Protein AF-0000000078832912 (afdb_homodimer)

Structure (mmCIF, N/CA/C/O backbone):
data_AF-0000000078832912-model_v1
#
loop_
_entity.id
_entity.type
_entity.pdbx_description
1 polymer 'Heat shock protein, HSP20 family'
#
loop_
_atom_site.group_PDB
_atom_site.id
_atom_site.type_symbol
_atom_site.label_atom_id
_atom_site.label_alt_id
_atom_site.label_comp_id
_atom_site.label_asym_id
_atom_site.label_entity_id
_atom_site.label_seq_id
_atom_site.pdbx_PDB_ins_code
_atom_site.Cartn_x
_atom_site.Cartn_y
_atom_site.Cartn_z
_atom_site.occupancy
_atom_site.B_iso_or_equiv
_atom_site.auth_seq_id
_atom_site.auth_comp_id
_atom_site.auth_asym_id
_atom_site.auth_atom_id
_atom_site.pdbx_PDB_model_num
ATOM 1 N N . MET A 1 1 ? 29.938 28.781 -21.453 1 21.92 1 MET A N 1
ATOM 2 C CA . MET A 1 1 ? 30.406 27.422 -21.234 1 21.92 1 MET A CA 1
ATOM 3 C C . MET A 1 1 ? 29.453 26.656 -20.312 1 21.92 1 MET A C 1
ATOM 5 O O . MET A 1 1 ? 29.359 26.953 -19.125 1 21.92 1 MET A O 1
ATOM 9 N N . ALA A 1 2 ? 28.438 26.25 -20.828 1 26.36 2 ALA A N 1
ATOM 10 C CA . ALA A 1 2 ? 27.156 25.844 -20.234 1 26.36 2 ALA A CA 1
ATOM 11 C C . ALA A 1 2 ? 27.297 24.516 -19.484 1 26.36 2 ALA A C 1
ATOM 13 O O . ALA A 1 2 ? 27.75 23.516 -20.047 1 26.36 2 ALA A O 1
ATOM 14 N N . GLU A 1 3 ? 27.547 24.578 -18.188 1 27.42 3 GLU A N 1
ATOM 15 C CA . GLU A 1 3 ? 27.766 23.438 -17.297 1 27.42 3 GLU A CA 1
ATOM 16 C C . GLU A 1 3 ? 26.578 22.484 -17.312 1 27.42 3 GLU A C 1
ATOM 18 O O . GLU A 1 3 ? 25.453 22.875 -16.984 1 27.42 3 GLU A O 1
ATOM 23 N N . LYS A 1 4 ? 26.562 21.656 -18.359 1 30.92 4 LYS A N 1
ATOM 24 C CA . LYS A 1 4 ? 25.609 20.594 -18.719 1 30.92 4 LYS A CA 1
ATOM 25 C C . LYS A 1 4 ? 25.266 19.734 -17.516 1 30.92 4 LYS A C 1
ATOM 27 O O . LYS A 1 4 ? 26.094 18.938 -17.047 1 30.92 4 LYS A O 1
ATOM 32 N N . THR A 1 5 ? 24.516 20.25 -16.609 1 31.92 5 THR A N 1
ATOM 33 C CA . THR A 1 5 ? 24.078 19.609 -15.375 1 31.92 5 THR A CA 1
ATOM 34 C C . THR A 1 5 ? 23.25 18.359 -15.672 1 31.92 5 THR A C 1
ATOM 36 O O . THR A 1 5 ? 22.047 18.453 -15.906 1 31.92 5 THR A O 1
ATOM 39 N N . GLY A 1 6 ? 23.75 17.516 -16.625 1 27.55 6 GLY A N 1
ATOM 40 C CA . GLY A 1 6 ? 23.172 16.281 -17.125 1 27.55 6 GLY A CA 1
ATOM 41 C C . GLY A 1 6 ? 22.859 15.289 -16.016 1 27.55 6 GLY A C 1
ATOM 42 O O . GLY A 1 6 ? 23.75 14.859 -15.281 1 27.55 6 GLY A O 1
ATOM 43 N N . ILE A 1 7 ? 21.828 15.461 -15.406 1 32.62 7 ILE A N 1
ATOM 44 C CA . ILE A 1 7 ? 21.422 14.453 -14.43 1 32.62 7 ILE A CA 1
ATOM 45 C C . ILE A 1 7 ? 21.5 13.062 -15.055 1 32.62 7 ILE A C 1
ATOM 47 O O . ILE A 1 7 ? 20.781 12.758 -16.016 1 32.62 7 ILE A O 1
ATOM 51 N N . SER A 1 8 ? 22.719 12.461 -15.281 1 35.28 8 SER A N 1
ATOM 52 C CA . SER A 1 8 ? 22.969 11.195 -15.969 1 35.28 8 SER A CA 1
ATOM 53 C C . SER A 1 8 ? 22.156 10.062 -15.359 1 35.28 8 SER A C 1
ATOM 55 O O . SER A 1 8 ? 22.047 9.953 -14.133 1 35.28 8 SER A O 1
ATOM 57 N N . GLY A 1 9 ? 21.234 9.438 -15.977 1 36.88 9 GLY A N 1
ATOM 58 C CA . GLY A 1 9 ? 20.484 8.211 -15.734 1 36.88 9 GLY A CA 1
ATOM 59 C C . GLY A 1 9 ? 21.266 7.184 -14.945 1 36.88 9 GLY A C 1
ATOM 60 O O . GLY A 1 9 ? 20.688 6.336 -14.266 1 36.88 9 GLY A O 1
ATOM 61 N N . GLY A 1 10 ? 22.562 7.109 -15 1 41.88 10 GLY A N 1
ATOM 62 C CA . GLY A 1 10 ? 23.547 6.316 -14.281 1 41.88 10 GLY A CA 1
ATOM 63 C C . GLY A 1 10 ? 23.609 6.633 -12.805 1 41.88 10 GLY A C 1
ATOM 64 O O . GLY A 1 10 ? 23.828 5.738 -11.977 1 41.88 10 GLY A O 1
ATOM 65 N N . GLY A 1 11 ? 23.344 7.832 -12.453 1 39.84 11 GLY A N 1
ATOM 66 C CA . GLY A 1 11 ? 23.438 8.227 -11.062 1 39.84 11 GLY A CA 1
ATOM 67 C C . GLY A 1 11 ? 22.266 7.754 -10.219 1 39.84 11 GLY A C 1
ATOM 68 O O . GLY A 1 11 ? 22.453 7.227 -9.125 1 39.84 11 GLY A O 1
ATOM 69 N N . PHE A 1 12 ? 21.094 7.852 -10.711 1 37.94 12 PHE A N 1
ATOM 70 C CA . PHE A 1 12 ? 19.922 7.367 -9.984 1 37.94 12 PHE A CA 1
ATOM 71 C C . PHE A 1 12 ? 19.953 5.848 -9.859 1 37.94 12 PHE A C 1
ATOM 73 O O . PHE A 1 12 ? 19.797 5.305 -8.766 1 37.94 12 PHE A O 1
ATOM 80 N N . LEU A 1 13 ? 20.109 5.117 -10.898 1 42.28 13 LEU A N 1
ATOM 81 C CA . LEU A 1 13 ? 20.25 3.666 -10.883 1 42.28 13 LEU A CA 1
ATOM 82 C C . LEU A 1 13 ? 21.438 3.246 -10.023 1 42.28 13 LEU A C 1
ATOM 84 O O . LEU A 1 13 ? 21.359 2.258 -9.289 1 42.28 13 LEU A O 1
ATOM 88 N N . GLU A 1 14 ? 22.484 3.93 -10 1 43.62 14 GLU A N 1
ATOM 89 C CA . GLU A 1 14 ? 23.609 3.703 -9.102 1 43.62 14 GLU A CA 1
ATOM 90 C C . GLU A 1 14 ? 23.234 3.986 -7.648 1 43.62 14 GLU A C 1
ATOM 92 O O . GLU A 1 14 ? 23.641 3.264 -6.738 1 43.62 14 GLU A O 1
ATOM 97 N N . GLY A 1 15 ? 22.438 4.879 -7.293 1 40.19 15 GLY A N 1
ATOM 98 C CA . GLY A 1 15 ? 21.906 5.125 -5.957 1 40.19 15 GLY A CA 1
ATOM 99 C C . GLY A 1 15 ? 20.969 4.031 -5.469 1 40.19 15 GLY A C 1
ATOM 100 O O . GLY A 1 15 ? 21.125 3.537 -4.352 1 40.19 15 GLY A O 1
ATOM 101 N N . ILE A 1 16 ? 20.078 3.602 -6.234 1 42.5 16 ILE A N 1
ATOM 102 C CA . ILE A 1 16 ? 19.234 2.463 -5.875 1 42.5 16 ILE A CA 1
ATOM 103 C C . ILE A 1 16 ? 20.094 1.209 -5.742 1 42.5 16 ILE A C 1
ATOM 105 O O . ILE A 1 16 ? 19.953 0.452 -4.777 1 42.5 16 ILE A O 1
ATOM 109 N N . THR A 1 17 ? 20.922 1.061 -6.633 1 42.25 17 THR A N 1
ATOM 110 C CA . THR A 1 17 ? 21.812 -0.085 -6.52 1 42.25 17 THR A CA 1
ATOM 111 C C . THR A 1 17 ? 22.719 0.056 -5.301 1 42.25 17 THR A C 1
ATOM 113 O O . THR A 1 17 ? 22.969 -0.917 -4.586 1 42.25 17 THR A O 1
ATOM 116 N N . THR A 1 18 ? 23.266 1.204 -5.059 1 42.66 18 THR A N 1
ATOM 117 C CA . THR A 1 18 ? 24.078 1.404 -3.857 1 42.66 18 THR A CA 1
ATOM 118 C C . THR A 1 18 ? 23.219 1.225 -2.602 1 42.66 18 THR A C 1
ATOM 120 O O . THR A 1 18 ? 23.656 0.582 -1.642 1 42.66 18 THR A O 1
ATOM 123 N N . LEU A 1 19 ? 22.047 1.702 -2.643 1 41.34 19 LEU A N 1
ATOM 124 C CA . LEU A 1 19 ? 21.172 1.437 -1.513 1 41.34 19 LEU A CA 1
ATOM 125 C C . LEU A 1 19 ? 20.828 -0.049 -1.421 1 41.34 19 LEU A C 1
ATOM 127 O O . LEU A 1 19 ? 20.953 -0.653 -0.354 1 41.34 19 LEU A O 1
ATOM 131 N N . VAL A 1 20 ? 20.469 -0.623 -2.467 1 42.44 20 VAL A N 1
ATOM 132 C CA . VAL A 1 20 ? 20.234 -2.064 -2.484 1 42.44 20 VAL A CA 1
ATOM 133 C C . VAL A 1 20 ? 21.531 -2.799 -2.143 1 42.44 20 VAL A C 1
ATOM 135 O O . VAL A 1 20 ? 21.516 -3.756 -1.364 1 42.44 20 VAL A O 1
ATOM 138 N N . THR A 1 21 ? 22.609 -2.387 -2.762 1 40.09 21 THR A N 1
ATOM 139 C CA . THR A 1 21 ? 23.891 -3.01 -2.426 1 40.09 21 THR A CA 1
ATOM 140 C C . THR A 1 21 ? 24.266 -2.709 -0.98 1 40.09 21 THR A C 1
ATOM 142 O O . THR A 1 21 ? 24.734 -3.596 -0.258 1 40.09 21 THR A O 1
ATOM 145 N N . LYS A 1 22 ? 24.094 -1.527 -0.565 1 42.47 22 LYS A N 1
ATOM 146 C CA . LYS A 1 22 ? 24.406 -1.238 0.832 1 42.47 22 LYS A CA 1
ATOM 147 C C . LYS A 1 22 ? 23.422 -1.93 1.769 1 42.47 22 LYS A C 1
ATOM 149 O O . LYS A 1 22 ? 23.828 -2.473 2.803 1 42.47 22 LYS A O 1
ATOM 154 N N . LEU A 1 23 ? 22.219 -1.932 1.326 1 40.22 23 LEU A N 1
ATOM 155 C CA . LEU A 1 23 ? 21.266 -2.742 2.066 1 40.22 23 LEU A CA 1
ATOM 156 C C . LEU A 1 23 ? 21.594 -4.227 1.948 1 40.22 23 LEU A C 1
ATOM 158 O O . LEU A 1 23 ? 21.516 -4.961 2.934 1 40.22 23 LEU A O 1
ATOM 162 N N . ALA A 1 24 ? 21.953 -4.543 0.812 1 36.16 24 ALA A N 1
ATOM 163 C CA . ALA A 1 24 ? 22.453 -5.906 0.643 1 36.16 24 ALA A CA 1
ATOM 164 C C . ALA A 1 24 ? 23.781 -6.102 1.379 1 36.16 24 ALA A C 1
ATOM 166 O O . ALA A 1 24 ? 24 -7.148 1.987 1 36.16 24 ALA A O 1
ATOM 167 N N . GLU A 1 25 ? 24.797 -5.242 1.323 1 40.56 25 GLU A N 1
ATOM 168 C CA . GLU A 1 25 ? 26.047 -5.297 2.086 1 40.56 25 GLU A CA 1
ATOM 169 C C . GLU A 1 25 ? 25.766 -5.234 3.586 1 40.56 25 GLU A C 1
ATOM 171 O O . GLU A 1 25 ? 26.406 -5.953 4.367 1 40.56 25 GLU A O 1
ATOM 176 N N . LEU A 1 26 ? 25 -4.414 4.012 1 36.41 26 LEU A N 1
ATOM 177 C CA . LEU A 1 26 ? 24.578 -4.426 5.406 1 36.41 26 LEU A CA 1
ATOM 178 C C . LEU A 1 26 ? 23.875 -5.73 5.754 1 36.41 26 LEU A C 1
ATOM 180 O O . LEU A 1 26 ? 24.078 -6.285 6.836 1 36.41 26 LEU A O 1
ATOM 184 N N . ALA A 1 27 ? 23.031 -6.148 4.914 1 33.88 27 ALA A N 1
ATOM 185 C CA . ALA A 1 27 ? 22.484 -7.492 5.105 1 33.88 27 ALA A CA 1
ATOM 186 C C . ALA A 1 27 ? 23.609 -8.531 5.156 1 33.88 27 ALA A C 1
ATOM 188 O O . ALA A 1 27 ? 23.547 -9.477 5.945 1 33.88 27 ALA A O 1
ATOM 189 N N . GLU A 1 28 ? 24.516 -8.391 4.41 1 35.44 28 GLU A N 1
ATOM 190 C CA . GLU A 1 28 ? 25.656 -9.297 4.496 1 35.44 28 GLU A CA 1
ATOM 191 C C . GLU A 1 28 ? 26.5 -9.008 5.73 1 35.44 28 GLU A C 1
ATOM 193 O O . GLU A 1 28 ? 26.953 -9.93 6.41 1 35.44 28 GLU A O 1
ATOM 198 N N . LYS A 1 29 ? 26.797 -7.766 5.977 1 35.34 29 LYS A N 1
ATOM 199 C CA . LYS A 1 29 ? 27.562 -7.5 7.195 1 35.34 29 LYS A CA 1
ATOM 200 C C . LYS A 1 29 ? 26.672 -7.625 8.43 1 35.34 29 LYS A C 1
ATOM 202 O O . LYS A 1 29 ? 27.156 -8 9.508 1 35.34 29 LYS A O 1
ATOM 207 N N . SER A 1 30 ? 25.516 -7.129 8.445 1 36.38 30 SER A N 1
ATOM 208 C CA . SER A 1 30 ? 24.672 -7.426 9.586 1 36.38 30 SER A CA 1
ATOM 209 C C . SER A 1 30 ? 24.203 -8.883 9.57 1 36.38 30 SER A C 1
ATOM 211 O O . SER A 1 30 ? 23.359 -9.281 10.375 1 36.38 30 SER A O 1
ATOM 213 N N . GLU A 1 31 ? 24.75 -9.812 9.18 1 33.41 31 GLU A N 1
ATOM 214 C CA . GLU A 1 31 ? 24.703 -11.18 9.695 1 33.41 31 GLU A CA 1
ATOM 215 C C . GLU A 1 31 ? 24.641 -11.188 11.219 1 33.41 31 GLU A C 1
ATOM 217 O O . GLU A 1 31 ? 24.156 -12.148 11.82 1 33.41 31 GLU A O 1
ATOM 222 N N . GLN A 1 32 ? 25.281 -10.312 12.023 1 27.8 32 GLN A N 1
ATOM 223 C CA . GLN A 1 32 ? 25.016 -10.32 13.461 1 27.8 32 GLN A CA 1
ATOM 224 C C . GLN A 1 32 ? 23.656 -9.695 13.766 1 27.8 32 GLN A C 1
ATOM 226 O O . GLN A 1 32 ? 23.188 -9.742 14.898 1 27.8 32 GLN A O 1
ATOM 231 N N . LEU A 1 33 ? 23.281 -8.648 13.172 1 26.64 33 LEU A N 1
ATOM 232 C CA . LEU A 1 33 ? 22.078 -7.953 13.594 1 26.64 33 LEU A CA 1
ATOM 233 C C . LEU A 1 33 ? 20.828 -8.773 13.258 1 26.64 33 LEU A C 1
ATOM 235 O O . LEU A 1 33 ? 20.516 -8.992 12.086 1 26.64 33 LEU A O 1
ATOM 239 N N . GLN A 1 34 ? 20.344 -9.867 14.195 1 26.95 34 GLN A N 1
ATOM 240 C CA . GLN A 1 34 ? 19.547 -11.078 14.312 1 26.95 34 GLN A CA 1
ATOM 241 C C . GLN A 1 34 ? 18.125 -10.836 13.828 1 26.95 34 GLN A C 1
ATOM 243 O O . GLN A 1 34 ? 17.703 -9.695 13.641 1 26.95 34 GLN A O 1
ATOM 248 N N . ARG A 1 35 ? 16.953 -11.695 14.328 1 27.92 35 ARG A N 1
ATOM 249 C CA . ARG A 1 35 ? 15.812 -12.586 14.141 1 27.92 35 ARG A CA 1
ATOM 250 C C . ARG A 1 35 ? 14.492 -11.836 14.336 1 27.92 35 ARG A C 1
ATOM 252 O O . ARG A 1 35 ? 13.422 -12.438 14.312 1 27.92 35 ARG A O 1
ATOM 259 N N . SER A 1 36 ? 14.422 -10.711 14.859 1 24.06 36 SER A N 1
ATOM 260 C CA . SER A 1 36 ? 13.133 -10.547 15.516 1 24.06 36 SER A CA 1
ATOM 261 C C . SER A 1 36 ? 12.031 -10.219 14.508 1 24.06 36 SER A C 1
ATOM 263 O O . SER A 1 36 ? 10.906 -9.914 14.891 1 24.06 36 SER A O 1
ATOM 265 N N . GLY A 1 37 ? 12.273 -9.641 13.5 1 27.98 37 GLY A N 1
ATOM 266 C CA . GLY A 1 37 ? 11.164 -9.039 12.781 1 27.98 37 GLY A CA 1
ATOM 267 C C . GLY A 1 37 ? 10.016 -10.008 12.539 1 27.98 37 GLY A C 1
ATOM 268 O O . GLY A 1 37 ? 10.234 -11.211 12.375 1 27.98 37 GLY A O 1
ATOM 269 N N . GLU A 1 38 ? 8.969 -9.758 13.281 1 27.61 38 GLU A N 1
ATOM 270 C CA . GLU A 1 38 ? 7.777 -10.602 13.391 1 27.61 38 GLU A CA 1
ATOM 271 C C . GLU A 1 38 ? 7.344 -11.125 12.023 1 27.61 38 GLU A C 1
ATOM 273 O O . GLU A 1 38 ? 6.711 -10.406 11.25 1 27.61 38 GLU A O 1
ATOM 278 N N . PHE A 1 39 ? 8.242 -11.359 11.195 1 29.11 39 PHE A N 1
ATOM 279 C CA . PHE A 1 39 ? 7.77 -12.203 10.109 1 29.11 39 PHE A CA 1
ATOM 280 C C . PHE A 1 39 ? 6.945 -13.367 10.648 1 29.11 39 PHE A C 1
ATOM 282 O O . PHE A 1 39 ? 7.48 -14.266 11.305 1 29.11 39 PHE A O 1
ATOM 289 N N . GLY A 1 40 ? 5.941 -13.141 11.367 1 28.77 40 GLY A N 1
ATOM 290 C CA . GLY A 1 40 ? 5.484 -14.508 11.57 1 28.77 40 GLY A CA 1
ATOM 291 C C . GLY A 1 40 ? 5.477 -15.328 10.289 1 28.77 40 GLY A C 1
ATOM 292 O O . GLY A 1 40 ? 4.41 -15.648 9.766 1 28.77 40 GLY A O 1
ATOM 293 N N . ALA A 1 41 ? 6.035 -14.953 9.312 1 29.72 41 ALA A N 1
ATOM 294 C CA . ALA A 1 41 ? 6.094 -16.156 8.5 1 29.72 41 ALA A CA 1
ATOM 295 C C . ALA A 1 41 ? 6.586 -17.359 9.312 1 29.72 41 ALA A C 1
ATOM 297 O O . ALA A 1 41 ? 7.363 -17.188 10.258 1 29.72 41 ALA A O 1
ATOM 298 N N . SER A 1 42 ? 6.102 -18.406 9.391 1 35.66 42 SER A N 1
ATOM 299 C CA . SER A 1 42 ? 6.875 -19.625 9.164 1 35.66 42 SER A CA 1
ATOM 300 C C . SER A 1 42 ? 8.117 -19.328 8.328 1 35.66 42 SER A C 1
ATOM 302 O O . SER A 1 42 ? 8.32 -18.203 7.871 1 35.66 42 SER A O 1
ATOM 304 N N . ASP A 1 43 ? 8.773 -20.062 7.367 1 44.41 43 ASP A N 1
ATOM 305 C CA . ASP A 1 43 ? 9.844 -20.203 6.387 1 44.41 43 ASP A CA 1
ATOM 306 C C . ASP A 1 43 ? 9.828 -19.062 5.383 1 44.41 43 ASP A C 1
ATOM 308 O O . ASP A 1 43 ? 10.531 -19.094 4.371 1 44.41 43 ASP A O 1
ATOM 312 N N . LYS A 1 44 ? 9.078 -17.844 5.523 1 53.75 44 LYS A N 1
ATOM 313 C CA . LYS A 1 44 ? 8.766 -17 4.375 1 53.75 44 LYS A CA 1
ATOM 314 C C . LYS A 1 44 ? 9.703 -15.789 4.324 1 53.75 44 LYS A C 1
ATOM 316 O O . LYS A 1 44 ? 9.641 -14.992 3.389 1 53.75 44 LYS A O 1
ATOM 321 N N . GLY A 1 45 ? 10.648 -15.539 4.973 1 63 45 GLY A N 1
ATOM 322 C CA . GLY A 1 45 ? 11.68 -14.531 4.816 1 63 45 GLY A CA 1
ATOM 323 C C . GLY A 1 45 ? 11.258 -13.164 5.332 1 63 45 GLY A C 1
ATOM 324 O O . GLY A 1 45 ? 10.258 -13.039 6.035 1 63 45 GLY A O 1
ATOM 325 N N . LEU A 1 46 ? 12.078 -12.039 5.293 1 69.62 46 LEU A N 1
ATOM 326 C CA . LEU A 1 46 ? 11.914 -10.648 5.688 1 69.62 46 LEU A CA 1
ATOM 327 C C . LEU A 1 46 ? 11.242 -9.844 4.578 1 69.62 46 LEU A C 1
ATOM 329 O O . LEU A 1 46 ? 11.602 -9.977 3.406 1 69.62 46 LEU A O 1
ATOM 333 N N . ARG A 1 47 ? 10.242 -9.055 5.031 1 80.75 47 ARG A N 1
ATOM 334 C CA . ARG A 1 47 ? 9.531 -8.203 4.078 1 80.75 47 ARG A CA 1
ATOM 335 C C . ARG A 1 47 ? 9.648 -6.734 4.465 1 80.75 47 ARG A C 1
ATOM 337 O O . ARG A 1 47 ? 9.344 -6.355 5.594 1 80.75 47 ARG A O 1
ATOM 344 N N . GLY A 1 48 ? 10.133 -5.941 3.527 1 83 48 GLY A N 1
ATOM 345 C CA . GLY A 1 48 ? 10.227 -4.5 3.688 1 83 48 GLY A CA 1
ATOM 346 C C . GLY A 1 48 ? 9.43 -3.73 2.646 1 83 48 GLY A C 1
ATOM 347 O O . GLY A 1 48 ? 9.406 -4.113 1.475 1 83 48 GLY A O 1
ATOM 348 N N . VAL A 1 49 ? 8.727 -2.773 3.109 1 87.94 49 VAL A N 1
ATOM 349 C CA . VAL A 1 49 ? 7.988 -1.871 2.232 1 87.94 49 VAL A CA 1
ATOM 350 C C . VAL A 1 49 ? 8.406 -0.428 2.5 1 87.94 49 VAL A C 1
ATOM 352 O O . VAL A 1 49 ? 8.555 -0.023 3.656 1 87.94 49 VAL A O 1
ATOM 355 N N . TYR A 1 50 ? 8.703 0.241 1.418 1 83.06 50 TYR A N 1
ATOM 356 C CA . TYR A 1 50 ? 8.922 1.68 1.51 1 83.06 50 TYR A CA 1
ATOM 357 C C . TYR A 1 50 ? 8.297 2.406 0.328 1 83.06 50 TYR A C 1
ATOM 359 O O . TYR A 1 50 ? 8.398 1.956 -0.814 1 83.06 50 TYR A O 1
ATOM 367 N N . GLY A 1 51 ? 7.543 3.477 0.725 1 84.88 51 GLY A N 1
ATOM 368 C CA . GLY A 1 51 ? 6.949 4.281 -0.334 1 84.88 51 GLY A CA 1
ATOM 369 C C . GLY A 1 51 ? 6.559 5.672 0.122 1 84.88 51 GLY A C 1
ATOM 370 O O . GLY A 1 51 ? 6.715 6.016 1.297 1 84.88 51 GLY A O 1
ATOM 371 N N . PHE A 1 52 ? 6.152 6.43 -0.947 1 82.69 52 PHE A N 1
ATOM 372 C CA . PHE A 1 52 ? 5.648 7.77 -0.671 1 82.69 52 PHE A CA 1
ATOM 373 C C . PHE A 1 52 ? 4.336 8.023 -1.409 1 82.69 52 PHE A C 1
ATOM 375 O O . PHE A 1 52 ? 4.102 7.453 -2.479 1 82.69 52 PHE A O 1
ATOM 382 N N . ASN A 1 53 ? 3.598 8.734 -0.756 1 84.25 53 ASN A N 1
ATOM 383 C CA . ASN A 1 53 ? 2.348 9.242 -1.312 1 84.25 53 ASN A CA 1
ATOM 384 C C . ASN A 1 53 ? 2.414 10.742 -1.568 1 84.25 53 ASN A C 1
ATOM 386 O O . ASN A 1 53 ? 2.785 11.516 -0.681 1 84.25 53 ASN A O 1
ATOM 390 N N . VAL A 1 54 ? 2.061 11.094 -2.82 1 75.25 54 VAL A N 1
ATOM 391 C CA . VAL A 1 54 ? 2.129 12.5 -3.211 1 75.25 54 VAL A CA 1
ATOM 392 C C . VAL A 1 54 ? 0.728 13.008 -3.537 1 75.25 54 VAL A C 1
ATOM 394 O O . VAL A 1 54 ? -0.008 12.383 -4.301 1 75.25 54 VAL A O 1
ATOM 397 N N . ARG A 1 55 ? 0.369 14.086 -2.93 1 77.56 55 ARG A N 1
ATOM 398 C CA . ARG A 1 55 ? -0.901 14.734 -3.234 1 77.56 55 ARG A CA 1
ATOM 399 C C . ARG A 1 55 ? -0.685 16.172 -3.684 1 77.56 55 ARG A C 1
ATOM 401 O O . ARG A 1 55 ? 0.075 16.922 -3.059 1 77.56 55 ARG A O 1
ATOM 408 N N . ILE A 1 56 ? -1.3 16.438 -4.852 1 66.81 56 ILE A N 1
ATOM 409 C CA . ILE A 1 56 ? -1.229 17.797 -5.359 1 66.81 56 ILE A CA 1
ATOM 410 C C . ILE A 1 56 ? -2.627 18.406 -5.383 1 66.81 56 ILE A C 1
ATOM 412 O O . ILE A 1 56 ? -3.582 17.781 -5.844 1 66.81 56 ILE A O 1
ATOM 416 N N . GLY A 1 57 ? -2.818 19.859 -5.16 1 61.09 57 GLY A N 1
ATOM 417 C CA . GLY A 1 57 ? -4.02 20.672 -5.285 1 61.09 57 GLY A CA 1
ATOM 418 C C . GLY A 1 57 ? -5.008 20.453 -4.156 1 61.09 57 GLY A C 1
ATOM 419 O O . GLY A 1 57 ? -5.988 21.188 -4.027 1 61.09 57 GLY A O 1
ATOM 420 N N . GLY A 1 58 ? -4.719 19.672 -3.295 1 55.31 58 GLY A N 1
ATOM 421 C CA . GLY A 1 58 ? -5.629 19.422 -2.191 1 55.31 58 GLY A CA 1
ATOM 422 C C . GLY A 1 58 ? -5.074 19.844 -0.847 1 55.31 58 GLY A C 1
ATOM 423 O O . GLY A 1 58 ? -4.754 19.016 -0.003 1 55.31 58 GLY A O 1
ATOM 424 N N . GLY A 1 59 ? -4.555 20.984 -0.81 1 48.09 59 GLY A N 1
ATOM 425 C CA . GLY A 1 59 ? -3.717 21.469 0.272 1 48.09 59 GLY A CA 1
ATOM 426 C C . GLY A 1 59 ? -4.32 21.234 1.646 1 48.09 59 GLY A C 1
ATOM 427 O O . GLY A 1 59 ? -5.527 21.016 1.771 1 48.09 59 GLY A O 1
ATOM 428 N N . ALA A 1 60 ? -3.543 20.453 2.568 1 48.88 60 ALA A N 1
ATOM 429 C CA . ALA A 1 60 ? -3.912 20.688 3.961 1 48.88 60 ALA A CA 1
ATOM 430 C C . ALA A 1 60 ? -4.375 22.125 4.172 1 48.88 60 ALA A C 1
ATOM 432 O O . ALA A 1 60 ? -4.035 23.016 3.387 1 48.88 60 ALA A O 1
ATOM 433 N N . PRO A 1 61 ? -5.289 22.234 5.242 1 44.25 61 PRO A N 1
ATOM 434 C CA . PRO A 1 61 ? -5.512 23.641 5.613 1 44.25 61 PRO A CA 1
ATOM 435 C C . PRO A 1 61 ? -4.211 24.422 5.762 1 44.25 61 PRO A C 1
ATOM 437 O O . PRO A 1 61 ? -3.279 23.953 6.426 1 44.25 61 PRO A O 1
ATOM 440 N N . GLY A 1 62 ? -4.082 25.484 5.012 1 49.94 62 GLY A N 1
ATOM 441 C CA . GLY A 1 62 ? -3.033 26.48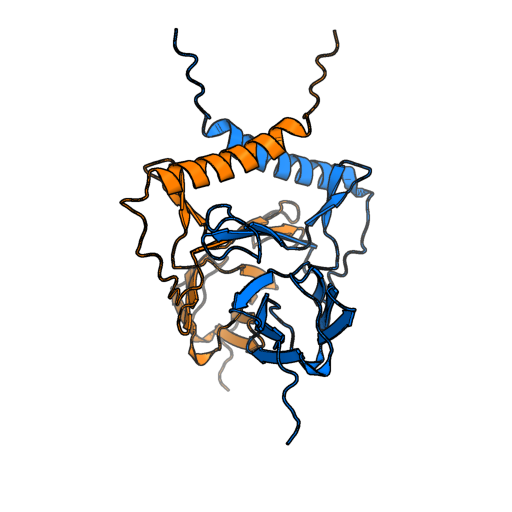4 5.168 1 49.94 62 GLY A CA 1
ATOM 442 C C . GLY A 1 62 ? -1.936 26.359 4.129 1 49.94 62 GLY A C 1
ATOM 443 O O . GLY A 1 62 ? -1.019 27.188 4.086 1 49.94 62 GLY A O 1
ATOM 444 N N . GLN A 1 63 ? -1.949 25.172 3.561 1 54.19 63 GLN A N 1
ATOM 445 C CA . GLN A 1 63 ? -0.864 25.125 2.586 1 54.19 63 GLN A CA 1
ATOM 446 C C . GLN A 1 63 ? -1.331 25.641 1.225 1 54.19 63 GLN A C 1
ATOM 448 O O . GLN A 1 63 ? -2.447 25.344 0.794 1 54.19 63 GLN A O 1
ATOM 453 N N . PRO A 1 64 ? -0.588 26.516 0.729 1 51.5 64 PRO A N 1
ATOM 454 C CA . PRO A 1 64 ? -0.946 27 -0.606 1 51.5 64 PRO A CA 1
ATOM 455 C C . PRO A 1 64 ? -1.191 25.859 -1.599 1 51.5 64 PRO A C 1
ATOM 457 O O . PRO A 1 64 ? -0.591 24.797 -1.479 1 51.5 64 PRO A O 1
ATOM 460 N N . SER A 1 65 ? -2.434 25.781 -2.354 1 57.31 65 SER A N 1
ATOM 461 C CA . SER A 1 65 ? -2.973 24.812 -3.311 1 57.31 65 SER A CA 1
ATOM 462 C C . SER A 1 65 ? -1.871 24.234 -4.195 1 57.31 65 SER A C 1
ATOM 464 O O . SER A 1 65 ? -1.968 23.094 -4.648 1 57.31 65 SER A O 1
ATOM 466 N N . GLY A 1 66 ? -0.578 24.828 -4.004 1 57 66 GLY A N 1
ATOM 467 C CA . GLY A 1 66 ? 0.423 24.516 -5.012 1 57 66 GLY A CA 1
ATOM 468 C C . GLY A 1 66 ? 1.554 23.656 -4.484 1 57 66 GLY A C 1
ATOM 469 O O . GLY A 1 66 ? 2.35 23.125 -5.262 1 57 66 GLY A O 1
ATOM 470 N N . ILE A 1 67 ? 1.557 23.484 -3.23 1 60.78 67 ILE A N 1
ATOM 471 C CA . ILE A 1 67 ? 2.693 22.734 -2.721 1 60.78 67 ILE A CA 1
ATOM 472 C C . ILE A 1 67 ? 2.289 21.266 -2.51 1 60.78 67 ILE A C 1
ATOM 474 O O . ILE A 1 67 ? 1.311 20.984 -1.816 1 60.78 67 ILE A O 1
ATOM 478 N N . PRO A 1 68 ? 2.975 20.375 -3.191 1 62.62 68 PRO A N 1
ATOM 479 C CA . PRO A 1 68 ? 2.66 18.969 -2.992 1 62.62 68 PRO A CA 1
ATOM 480 C C . PRO A 1 68 ? 2.98 18.484 -1.579 1 62.62 68 PRO A C 1
ATOM 482 O O . PRO A 1 68 ? 3.949 18.938 -0.97 1 62.62 68 PRO A O 1
ATOM 485 N N . ARG A 1 69 ? 2.068 17.703 -1.064 1 72 69 ARG A N 1
ATOM 486 C CA . ARG A 1 69 ? 2.34 17.016 0.186 1 72 69 ARG A CA 1
ATOM 487 C C . ARG A 1 69 ? 2.879 15.609 -0.079 1 72 69 ARG A C 1
ATOM 489 O O . ARG A 1 69 ? 2.314 14.859 -0.88 1 72 69 ARG A O 1
ATOM 496 N N . VAL A 1 70 ? 4.051 15.32 0.491 1 74.06 70 VAL A N 1
ATOM 497 C CA . VAL A 1 70 ? 4.688 14.016 0.333 1 74.06 70 VAL A CA 1
ATOM 498 C C . VAL A 1 70 ? 4.781 13.32 1.689 1 74.06 70 VAL A C 1
ATOM 500 O O . VAL A 1 70 ? 5.328 13.883 2.643 1 74.06 70 VAL A O 1
ATOM 503 N N . GLU A 1 71 ? 4.242 12.203 1.762 1 79.88 71 GLU A N 1
ATOM 504 C CA . GLU A 1 71 ? 4.254 11.453 3.018 1 79.88 71 GLU A CA 1
ATOM 505 C C . GLU A 1 71 ? 4.797 10.039 2.814 1 79.88 71 GLU A C 1
ATOM 507 O O . GLU A 1 71 ? 4.316 9.305 1.952 1 79.88 71 GLU A O 1
ATOM 512 N N . PRO A 1 72 ? 5.777 9.742 3.576 1 83.12 72 PRO A N 1
ATOM 513 C CA . PRO A 1 72 ? 6.289 8.375 3.484 1 83.12 72 PRO A CA 1
ATOM 514 C C . PRO A 1 72 ? 5.348 7.348 4.117 1 83.12 72 PRO A C 1
ATOM 516 O O . PRO A 1 72 ? 4.477 7.711 4.91 1 83.12 72 PRO A O 1
ATOM 519 N N . PHE A 1 73 ? 5.461 6.066 3.646 1 89 73 PHE A N 1
ATOM 520 C CA . PHE A 1 73 ? 4.773 4.941 4.27 1 89 73 PHE A CA 1
ATOM 521 C C . PHE A 1 73 ? 5.605 3.668 4.156 1 89 73 PHE A C 1
ATOM 523 O O . PHE A 1 73 ? 6.625 3.646 3.465 1 89 73 PHE A O 1
ATOM 530 N N . GLY A 1 74 ? 5.172 2.795 4.934 1 92.19 74 GLY A N 1
ATOM 531 C CA . GLY A 1 74 ? 5.895 1.535 4.934 1 92.19 74 GLY A CA 1
ATOM 532 C C . GLY A 1 74 ? 6.543 1.218 6.27 1 92.19 74 GLY A C 1
ATOM 533 O O . GLY A 1 74 ? 6.125 1.737 7.305 1 92.19 74 GLY A O 1
ATOM 534 N N . ASN A 1 75 ? 7.469 0.23 6.152 1 89 75 ASN A N 1
ATOM 535 C CA . ASN A 1 75 ? 8.078 -0.223 7.402 1 89 75 ASN A CA 1
ATOM 536 C C . ASN A 1 75 ? 9.602 -0.2 7.324 1 89 75 ASN A C 1
ATOM 538 O O . ASN A 1 75 ? 10.273 -0.788 8.172 1 89 75 ASN A O 1
ATOM 542 N N . ILE A 1 76 ? 10.016 0.445 6.312 1 79.5 76 ILE A N 1
ATOM 543 C CA . ILE A 1 76 ? 11.453 0.679 6.23 1 79.5 76 ILE A CA 1
ATOM 544 C C . ILE A 1 76 ? 11.773 2.098 6.695 1 79.5 76 ILE A C 1
ATOM 546 O O . ILE A 1 76 ? 11.156 3.062 6.246 1 79.5 76 ILE A O 1
ATOM 550 N N . ARG A 1 77 ? 12.664 2.174 7.684 1 76.5 77 ARG A N 1
ATOM 551 C CA . ARG A 1 77 ? 13.07 3.461 8.242 1 76.5 77 ARG A CA 1
ATOM 552 C C . ARG A 1 77 ? 14.586 3.537 8.398 1 76.5 77 ARG A C 1
ATOM 554 O O . ARG A 1 77 ? 15.258 2.508 8.516 1 76.5 77 ARG A O 1
ATOM 561 N N . GLN A 1 78 ? 14.867 4.777 8.383 1 66.31 78 GLN A N 1
ATOM 562 C CA . GLN A 1 78 ? 16.281 4.988 8.656 1 66.31 78 GLN A CA 1
ATOM 563 C C . GLN A 1 78 ? 16.562 5.016 10.156 1 66.31 78 GLN A C 1
ATOM 565 O O . GLN A 1 78 ? 15.844 5.668 10.914 1 66.31 78 GLN A O 1
ATOM 570 N N . ASP A 1 79 ? 17.531 4.203 10.555 1 65.25 79 ASP A N 1
ATOM 571 C CA . ASP A 1 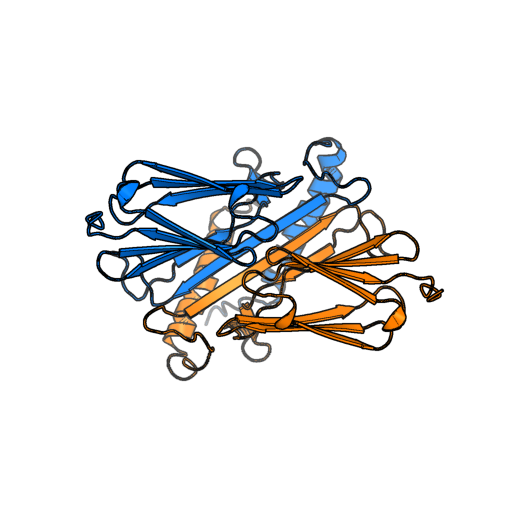79 ? 17.984 4.277 11.938 1 65.25 79 ASP A CA 1
ATOM 572 C C . ASP A 1 79 ? 18.719 5.586 12.203 1 65.25 79 ASP A C 1
ATOM 574 O O . ASP A 1 79 ? 19.688 5.914 11.492 1 65.25 79 ASP A O 1
ATOM 578 N N . HIS A 1 80 ? 18.328 6.262 13.164 1 73.38 80 HIS A N 1
ATOM 579 C CA . HIS A 1 80 ? 18.891 7.586 13.406 1 73.38 80 HIS A CA 1
ATOM 580 C C . HIS A 1 80 ? 20.328 7.496 13.898 1 73.38 80 HIS A C 1
ATOM 582 O O . HIS A 1 80 ? 21.125 8.406 13.656 1 73.38 80 HIS A O 1
ATOM 588 N N . GLN A 1 81 ? 20.688 6.43 14.547 1 74 81 GLN A N 1
ATOM 589 C CA . GLN A 1 81 ? 22.016 6.281 15.125 1 74 81 GLN A CA 1
ATOM 590 C C . GLN A 1 81 ? 23.016 5.789 14.078 1 74 81 GLN A C 1
ATOM 592 O O . GLN A 1 81 ? 24.125 6.309 13.984 1 74 81 GLN A O 1
ATOM 597 N N . THR A 1 82 ? 22.703 4.938 13.25 1 64.5 82 THR A N 1
ATOM 598 C CA . THR A 1 82 ? 23.641 4.285 12.344 1 64.5 82 THR A CA 1
ATOM 599 C C . THR A 1 82 ? 23.469 4.82 10.922 1 64.5 82 THR A C 1
ATOM 601 O O . THR A 1 82 ? 24.359 4.648 10.086 1 64.5 82 THR A O 1
ATOM 604 N N . GLY A 1 83 ? 22.297 5.363 10.703 1 58.75 83 GLY A N 1
ATOM 605 C CA . GLY A 1 83 ? 22 5.832 9.359 1 58.75 83 GLY A CA 1
ATOM 606 C C . GLY A 1 83 ? 21.562 4.723 8.422 1 58.75 83 GLY A C 1
ATOM 607 O O . GLY A 1 83 ? 21.297 4.965 7.242 1 58.75 83 GLY A O 1
ATOM 608 N N . LYS A 1 84 ? 21.484 3.535 8.977 1 63.12 84 LYS A N 1
ATOM 609 C CA . LYS A 1 84 ? 21.141 2.377 8.156 1 63.12 84 LYS A CA 1
ATOM 610 C C . LYS A 1 84 ? 19.625 2.191 8.078 1 63.12 84 LYS A C 1
ATOM 612 O O . LYS A 1 84 ? 18.906 2.611 8.977 1 63.12 84 LYS A O 1
ATOM 617 N N . ALA A 1 85 ? 19.172 1.632 6.922 1 67.19 85 ALA A N 1
ATOM 618 C CA . ALA A 1 85 ? 17.766 1.283 6.773 1 67.19 85 ALA A CA 1
ATOM 619 C C . ALA A 1 85 ? 17.422 0.009 7.543 1 67.19 85 ALA A C 1
ATOM 621 O O . ALA A 1 85 ? 18.172 -0.972 7.488 1 67.19 85 ALA A O 1
ATOM 622 N N . VAL A 1 86 ? 16.375 0.161 8.297 1 74 86 VAL A N 1
ATOM 623 C CA . VAL A 1 86 ? 15.922 -0.983 9.078 1 74 86 VAL A CA 1
ATOM 624 C C . VAL A 1 86 ? 14.445 -1.262 8.789 1 74 86 VAL A C 1
ATOM 626 O O . VAL A 1 86 ? 13.672 -0.334 8.555 1 74 86 VAL A O 1
ATOM 629 N N . VAL A 1 87 ? 14.195 -2.578 8.734 1 80.5 87 VAL A N 1
ATOM 630 C CA . VAL A 1 87 ? 12.805 -2.986 8.578 1 80.5 87 VAL A CA 1
ATOM 631 C C . VAL A 1 87 ? 12.148 -3.098 9.953 1 80.5 87 VAL A C 1
ATOM 633 O O . VAL A 1 87 ? 12.578 -3.891 10.797 1 80.5 87 VAL A O 1
ATOM 636 N N . HIS A 1 88 ? 11.164 -2.271 10.156 1 83.38 88 HIS A N 1
ATOM 637 C CA . HIS A 1 88 ? 10.43 -2.26 11.414 1 83.38 88 HIS A CA 1
ATOM 638 C C . HIS A 1 88 ? 9.195 -3.16 11.336 1 83.38 88 HIS A C 1
ATOM 640 O O . HIS A 1 88 ? 8.578 -3.281 10.281 1 83.38 88 HIS A O 1
ATOM 646 N N . PRO A 1 89 ? 8.852 -3.814 12.438 1 86.88 89 PRO A N 1
ATOM 647 C CA . PRO A 1 89 ? 7.672 -4.68 12.414 1 86.88 89 PRO A CA 1
ATOM 648 C C . PRO A 1 89 ? 6.371 -3.9 12.219 1 86.88 89 PRO A C 1
ATOM 650 O O . PRO A 1 89 ? 5.375 -4.461 11.758 1 86.88 89 PRO A O 1
ATOM 653 N N . ILE A 1 90 ? 6.445 -2.713 12.617 1 93.5 90 ILE A N 1
ATOM 654 C CA . ILE A 1 90 ? 5.262 -1.868 12.492 1 93.5 90 ILE A CA 1
ATOM 655 C C . ILE A 1 90 ? 5.324 -1.079 11.188 1 93.5 90 ILE A C 1
ATOM 657 O O . ILE A 1 90 ? 6.324 -0.417 10.906 1 93.5 90 ILE A O 1
ATOM 661 N N . ARG A 1 91 ? 4.277 -1.175 10.398 1 93.75 91 ARG A N 1
ATOM 662 C CA . ARG A 1 91 ? 4.191 -0.476 9.117 1 93.75 91 ARG A CA 1
ATOM 663 C C . ARG A 1 91 ? 3.391 0.815 9.25 1 93.75 91 ARG A C 1
ATOM 665 O O . ARG A 1 91 ? 2.318 0.827 9.859 1 93.75 91 ARG A O 1
ATOM 672 N N . GLU A 1 92 ? 3.959 1.901 8.789 1 94.25 92 GLU A N 1
ATOM 673 C CA . GLU A 1 92 ? 3.168 3.121 8.641 1 94.25 92 GLU A CA 1
ATOM 674 C C . GLU A 1 92 ? 2.275 3.053 7.402 1 94.25 92 GLU A C 1
ATOM 676 O O . GLU A 1 92 ? 2.758 2.812 6.297 1 94.25 92 GLU A O 1
ATOM 681 N N . PRO A 1 93 ? 0.988 3.178 7.594 1 96.94 93 PRO A N 1
ATOM 682 C CA . PRO A 1 93 ? 0.091 3.074 6.441 1 96.94 93 PRO A CA 1
ATOM 683 C C . PRO A 1 93 ? 0.146 4.305 5.539 1 96.94 93 PRO A C 1
ATOM 685 O O . PRO A 1 93 ? 0.628 5.359 5.953 1 96.94 93 PRO A O 1
ATOM 688 N N . LEU A 1 94 ? -0.196 4.109 4.285 1 93.38 94 LEU A N 1
ATOM 689 C CA . LEU A 1 94 ? -0.469 5.238 3.398 1 93.38 94 LEU A CA 1
ATOM 690 C C . LEU A 1 94 ? -1.694 6.016 3.869 1 93.38 94 LEU A C 1
ATOM 692 O O . LEU A 1 94 ? -2.777 5.441 4.016 1 93.38 94 LEU A O 1
ATOM 696 N N . VAL A 1 95 ? -1.523 7.309 4.176 1 93.31 95 VAL A N 1
ATOM 697 C CA . VAL A 1 95 ? -2.6 8.117 4.738 1 93.31 95 VAL A CA 1
ATOM 698 C C . VAL A 1 95 ? -2.75 9.406 3.943 1 93.31 95 VAL A C 1
ATOM 700 O O . VAL A 1 95 ? -1.756 10.039 3.58 1 93.31 95 VAL A O 1
ATOM 703 N N . ASP A 1 96 ? -4.023 9.703 3.709 1 89.25 96 ASP A N 1
ATOM 704 C CA . ASP A 1 96 ? -4.375 11 3.131 1 89.25 96 ASP A CA 1
ATOM 705 C C . ASP A 1 96 ? -5.27 11.797 4.078 1 89.25 96 ASP A C 1
ATOM 707 O O . ASP A 1 96 ? -6.156 11.242 4.727 1 89.25 96 ASP A O 1
ATOM 711 N N . VAL A 1 97 ? -4.973 13.078 4.113 1 89.56 97 VAL A N 1
ATOM 712 C CA . VAL A 1 97 ? -5.809 13.984 4.887 1 89.56 97 VAL A CA 1
ATOM 713 C C . VAL A 1 97 ? -6.434 15.031 3.965 1 89.56 97 VAL A C 1
ATOM 715 O O . VAL A 1 97 ? -5.723 15.734 3.242 1 89.56 97 VAL A O 1
ATOM 718 N N . PHE A 1 98 ? -7.797 15.086 4.059 1 85.31 98 PHE A N 1
ATOM 719 C CA . PHE A 1 98 ? -8.539 16.031 3.238 1 85.31 98 PHE A CA 1
ATOM 720 C C . PHE A 1 98 ? -9.305 17.016 4.109 1 85.31 98 PHE A C 1
ATOM 722 O O . PHE A 1 98 ? -10 16.609 5.047 1 85.31 98 PHE A O 1
ATOM 729 N N . GLU A 1 99 ? -9.102 18.203 3.73 1 84.88 99 GLU A N 1
ATOM 730 C CA . GLU A 1 99 ? -9.969 19.203 4.344 1 84.88 99 GLU A CA 1
ATOM 731 C C . GLU A 1 99 ? -11.188 19.484 3.473 1 84.88 99 GLU A C 1
ATOM 733 O O . GLU A 1 99 ? -11.047 19.938 2.33 1 84.88 99 GLU A O 1
ATOM 738 N N . GLU A 1 100 ? -12.328 19.141 3.934 1 84.56 100 GLU A N 1
ATOM 739 C CA . GLU A 1 100 ? -13.609 19.391 3.281 1 84.56 100 GLU A CA 1
ATOM 740 C C . GLU A 1 100 ? -14.406 20.469 4.023 1 84.56 100 GLU A C 1
ATOM 742 O O . GLU A 1 100 ? -15.344 20.156 4.754 1 84.56 100 GLU A O 1
ATOM 747 N N . GLY A 1 101 ? -14.047 21.75 3.686 1 84.31 101 GLY A N 1
ATOM 748 C CA . GLY A 1 101 ? -14.562 22.812 4.523 1 84.31 101 GLY A CA 1
ATOM 749 C C . GLY A 1 101 ? -14.125 22.703 5.973 1 84.31 101 GLY A C 1
ATOM 750 O O . GLY A 1 101 ? -12.93 22.609 6.262 1 84.31 101 GLY A O 1
ATOM 751 N N . PRO A 1 102 ? -15.188 22.672 6.863 1 89 102 PRO A N 1
ATOM 752 C CA . PRO A 1 102 ? -14.852 22.516 8.281 1 89 102 PRO A CA 1
ATOM 753 C C . PRO A 1 102 ? -14.609 21.062 8.68 1 89 102 PRO A C 1
ATOM 755 O O . PRO A 1 102 ? -14.141 20.797 9.781 1 89 102 PRO A O 1
ATOM 758 N N . ASP A 1 103 ? -15 20.219 7.773 1 93.12 103 ASP A N 1
ATOM 759 C CA . ASP A 1 103 ? -14.828 18.781 8.047 1 93.12 103 ASP A CA 1
ATOM 760 C C . ASP A 1 103 ? -13.453 18.297 7.57 1 93.12 103 ASP A C 1
ATOM 762 O O . ASP A 1 103 ? -12.82 18.938 6.727 1 93.12 103 ASP A O 1
ATOM 766 N N . VAL A 1 104 ? -13 17.281 8.18 1 92.38 104 VAL A N 1
ATOM 767 C CA . VAL A 1 104 ? -11.75 16.641 7.785 1 92.38 104 VAL A CA 1
ATOM 768 C C . VAL A 1 104 ? -11.984 15.164 7.508 1 92.38 104 VAL A C 1
ATOM 770 O O . VAL A 1 104 ? -12.695 14.492 8.258 1 92.38 104 VAL A O 1
ATOM 773 N N . LEU A 1 105 ? -11.445 14.727 6.375 1 93.75 105 LEU A N 1
ATOM 774 C CA . LEU A 1 105 ? -11.492 13.305 6.035 1 93.75 105 LEU A CA 1
ATOM 775 C C . LEU A 1 105 ? -10.086 12.703 6.004 1 93.75 105 LEU A C 1
ATOM 777 O O . LEU A 1 105 ? -9.219 13.195 5.285 1 93.75 105 LEU A O 1
ATOM 781 N N . VAL A 1 106 ? -9.891 11.734 6.84 1 94.62 106 VAL A N 1
ATOM 782 C CA . VAL A 1 106 ? -8.648 10.961 6.832 1 94.62 106 VAL A CA 1
ATOM 783 C C . VAL A 1 106 ? -8.898 9.594 6.207 1 94.62 106 VAL A C 1
ATOM 785 O O . VAL A 1 106 ? -9.82 8.875 6.605 1 94.62 106 VAL A O 1
ATOM 788 N N . VAL A 1 107 ? -8.086 9.273 5.219 1 95.5 107 VAL A N 1
ATOM 789 C CA . VAL A 1 107 ? -8.195 7.977 4.562 1 95.5 107 VAL A CA 1
ATOM 790 C C . VAL A 1 107 ? -6.891 7.203 4.734 1 95.5 107 VAL A C 1
ATOM 792 O O . VAL A 1 107 ? -5.812 7.703 4.398 1 95.5 107 VAL A O 1
ATOM 795 N N . ALA A 1 108 ? -6.957 6.027 5.27 1 96.62 108 ALA A N 1
ATOM 796 C CA . ALA A 1 108 ? -5.789 5.176 5.48 1 96.62 108 ALA A CA 1
ATOM 797 C C . ALA A 1 108 ? -5.949 3.838 4.766 1 96.62 108 ALA A C 1
ATOM 799 O O . ALA A 1 108 ? -7.004 3.203 4.848 1 96.62 108 ALA A O 1
ATOM 800 N N . GLU A 1 109 ? -4.945 3.469 4.008 1 96.62 109 GLU A N 1
ATOM 801 C CA . GLU A 1 109 ? -4.902 2.127 3.43 1 96.62 109 GLU A CA 1
ATOM 802 C C . GLU A 1 109 ? -4.293 1.125 4.41 1 96.62 109 GLU A C 1
ATOM 804 O O . GLU A 1 109 ? -3.129 1.25 4.793 1 96.62 109 GLU A O 1
ATOM 809 N N . LEU A 1 110 ? -5.09 0.156 4.816 1 97.12 110 LEU A N 1
ATOM 810 C CA . LEU A 1 110 ? -4.719 -0.875 5.777 1 97.12 110 LEU A CA 1
ATOM 811 C C . LEU A 1 110 ? -5.012 -2.266 5.227 1 97.12 110 LEU A C 1
ATOM 813 O O . LEU A 1 110 ? -5.812 -3.01 5.797 1 97.12 110 LEU A O 1
ATOM 817 N N . PRO A 1 111 ? -4.324 -2.633 4.176 1 96.31 111 PRO A N 1
ATOM 818 C CA . PRO A 1 111 ? -4.594 -3.965 3.629 1 96.31 111 PRO A CA 1
ATOM 819 C C . PRO A 1 111 ? -4.477 -5.07 4.676 1 96.31 111 PRO A C 1
ATOM 821 O O . PRO A 1 111 ? -3.492 -5.113 5.418 1 96.31 111 PRO A O 1
ATOM 824 N N . GLY A 1 112 ? -5.492 -5.941 4.75 1 96.38 112 GLY A N 1
ATOM 825 C CA . GLY A 1 112 ? -5.453 -7.105 5.621 1 96.38 112 GLY A CA 1
ATOM 826 C C . GLY A 1 112 ? -6.141 -6.879 6.953 1 96.38 112 GLY A C 1
ATOM 827 O O . GLY A 1 112 ? -6.289 -7.809 7.75 1 96.38 112 GLY A O 1
ATOM 828 N N . VAL A 1 113 ? -6.574 -5.66 7.164 1 95.19 113 VAL A N 1
ATOM 829 C CA . VAL A 1 113 ? -7.105 -5.32 8.477 1 95.19 113 VAL A CA 1
ATOM 830 C C . VAL A 1 113 ? -8.609 -5.062 8.383 1 95.19 113 VAL A C 1
ATOM 832 O O . VAL A 1 113 ? -9.078 -4.461 7.414 1 95.19 113 VAL A O 1
ATOM 835 N N . ASP A 1 114 ? -9.305 -5.535 9.391 1 95.06 114 ASP A N 1
ATOM 836 C CA . ASP A 1 114 ? -10.727 -5.25 9.555 1 95.06 114 ASP A CA 1
ATOM 837 C C . ASP A 1 114 ? -10.953 -4.16 10.602 1 95.06 114 ASP A C 1
ATOM 839 O O . ASP A 1 114 ? -10.047 -3.83 11.359 1 95.06 114 ASP A O 1
ATOM 843 N N . ARG A 1 115 ? -12.211 -3.654 10.586 1 95.31 115 ARG A N 1
ATOM 844 C CA . ARG A 1 115 ? -12.539 -2.58 11.516 1 95.31 115 ARG A CA 1
ATOM 845 C C . ARG A 1 115 ? -12.305 -3.02 12.961 1 95.31 115 ARG A C 1
ATOM 847 O O . ARG A 1 115 ? -11.859 -2.227 13.797 1 95.31 115 ARG A O 1
ATOM 854 N N . LYS A 1 116 ? -12.586 -4.266 13.289 1 96.69 116 LYS A N 1
ATOM 855 C CA . LYS A 1 116 ? -12.469 -4.762 14.656 1 96.69 116 LYS A CA 1
ATOM 856 C C . LYS A 1 116 ? -11.016 -4.773 15.117 1 96.69 116 LYS A C 1
ATOM 858 O O 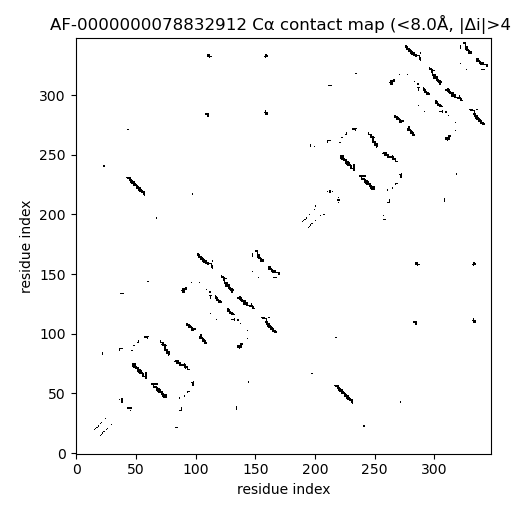. LYS A 1 116 ? -10.742 -4.824 16.312 1 96.69 116 LYS A O 1
ATOM 863 N N . ASP A 1 117 ? -10.109 -4.73 14.164 1 97.62 117 ASP A N 1
ATOM 864 C CA . ASP A 1 117 ? -8.688 -4.809 14.461 1 97.62 117 ASP A CA 1
ATOM 865 C C . ASP A 1 117 ? -8.102 -3.422 14.719 1 97.62 117 ASP A C 1
ATOM 867 O O . ASP A 1 117 ? -6.914 -3.289 15.023 1 97.62 117 ASP A O 1
ATOM 871 N N . ILE A 1 118 ? -8.93 -2.363 14.641 1 98.31 118 ILE A N 1
ATOM 872 C CA . ILE A 1 118 ? -8.422 -0.995 14.594 1 98.31 118 ILE A CA 1
ATOM 873 C C . ILE A 1 118 ? -8.797 -0.264 15.883 1 98.31 118 ILE A C 1
ATOM 875 O O . ILE A 1 118 ? -9.938 -0.348 16.344 1 98.31 118 ILE A O 1
ATOM 879 N N . THR A 1 119 ? -7.84 0.383 16.453 1 98.19 119 THR A N 1
ATOM 880 C CA . THR A 1 119 ? -8.047 1.3 17.562 1 98.19 119 THR A CA 1
ATOM 881 C C . THR A 1 119 ? -7.688 2.729 17.172 1 98.19 119 THR A C 1
ATOM 883 O O . THR A 1 119 ? -6.637 2.963 16.562 1 98.19 119 THR A O 1
ATOM 886 N N . LEU A 1 120 ? -8.586 3.639 17.484 1 98.25 120 LEU A N 1
ATOM 887 C CA . LEU A 1 120 ? -8.383 5.055 17.188 1 98.25 120 LEU A CA 1
ATOM 888 C C . LEU A 1 120 ? -8.414 5.879 18.484 1 98.25 120 LEU A C 1
ATOM 890 O O . LEU A 1 120 ? -9.25 5.648 19.344 1 98.25 120 LEU A O 1
ATOM 894 N N . GLU A 1 121 ? -7.426 6.719 18.594 1 97.81 121 GLU A N 1
ATOM 895 C CA . GLU A 1 121 ? -7.383 7.68 19.688 1 97.81 121 GLU A CA 1
ATOM 896 C C . GLU A 1 121 ? -7.293 9.109 19.172 1 97.81 121 GLU A C 1
ATOM 898 O O . GLU A 1 121 ? -6.504 9.398 18.266 1 97.81 121 GLU A O 1
ATOM 903 N N . LEU A 1 122 ? -8.156 9.906 19.719 1 97.44 122 LEU A N 1
ATOM 904 C CA . LEU A 1 122 ? -8.18 11.312 19.328 1 97.44 122 LEU A CA 1
ATOM 905 C C . LEU A 1 122 ? -7.918 12.211 20.531 1 97.44 122 LEU A C 1
ATOM 907 O O . LEU A 1 122 ? -8.656 12.164 21.531 1 97.44 122 LEU A O 1
ATOM 911 N N . ARG A 1 123 ? -6.832 12.914 20.484 1 96.06 123 ARG A N 1
ATOM 912 C CA . ARG A 1 123 ? -6.492 13.93 21.469 1 96.06 123 ARG A CA 1
ATOM 913 C C . ARG A 1 123 ? -6.344 15.305 20.812 1 96.06 123 ARG A C 1
ATOM 915 O O . ARG A 1 123 ? -5.262 15.656 20.344 1 96.06 123 ARG A O 1
ATOM 922 N N . GLU A 1 124 ? -7.457 16.047 20.875 1 93.56 124 GLU A N 1
ATOM 923 C CA . GLU A 1 124 ? -7.484 17.375 20.266 1 93.56 124 GLU A CA 1
ATOM 924 C C . GLU A 1 124 ? -7.191 17.312 18.766 1 93.56 124 GLU A C 1
ATOM 926 O O . GLU A 1 124 ? -8 16.781 18 1 93.56 124 GLU A O 1
ATOM 931 N N . ASP A 1 125 ? -5.973 17.625 18.375 1 95 125 ASP A N 1
ATOM 932 C CA . ASP A 1 125 ? -5.68 17.672 16.953 1 95 125 ASP A CA 1
ATOM 933 C C . ASP A 1 125 ? -4.723 16.547 16.547 1 95 125 ASP A C 1
ATOM 935 O O . ASP A 1 125 ? -4.121 16.594 15.469 1 95 125 ASP A O 1
ATOM 939 N N . ILE A 1 126 ? -4.609 15.562 17.391 1 97.06 126 ILE A N 1
ATOM 940 C CA . ILE A 1 126 ? -3.762 14.422 17.078 1 97.06 126 ILE A CA 1
ATOM 941 C C . ILE A 1 126 ? -4.613 13.148 17 1 97.06 126 ILE A C 1
ATOM 943 O O . ILE A 1 126 ? -5.25 12.773 17.984 1 97.06 126 ILE A O 1
ATOM 947 N N . LEU A 1 127 ? -4.625 12.555 15.844 1 97.88 127 LEU A N 1
ATOM 948 C CA . LEU A 1 127 ? -5.301 11.273 15.633 1 97.88 127 LEU A CA 1
ATOM 949 C C . LEU A 1 127 ? -4.293 10.133 15.586 1 97.88 127 LEU A C 1
ATOM 951 O O . LEU A 1 127 ? -3.379 10.133 14.758 1 97.88 127 LEU A O 1
ATOM 955 N N . THR A 1 128 ? -4.418 9.227 16.484 1 98.19 128 THR A N 1
ATOM 956 C CA . THR A 1 128 ? -3.543 8.055 16.516 1 98.19 128 THR A CA 1
ATOM 957 C C . THR A 1 128 ? -4.277 6.816 16.016 1 98.19 128 THR A C 1
ATOM 959 O O . THR A 1 128 ? -5.371 6.504 16.5 1 98.19 128 THR A O 1
ATOM 962 N N . LEU A 1 129 ? -3.695 6.18 15.07 1 98.38 129 LEU A N 1
ATOM 963 C CA . LEU A 1 129 ? -4.23 4.953 14.492 1 98.38 129 LEU A CA 1
ATOM 964 C C . LEU A 1 129 ? -3.34 3.762 14.828 1 98.38 129 LEU A C 1
ATOM 966 O O . LEU A 1 129 ? -2.127 3.807 14.609 1 98.38 129 LEU A O 1
ATOM 970 N N . HIS A 1 130 ? -3.9 2.793 15.438 1 98.31 130 HIS A N 1
ATOM 971 C CA . HIS A 1 130 ? -3.258 1.504 15.672 1 98.31 130 HIS A CA 1
ATOM 972 C C . HIS A 1 130 ? -4.113 0.358 15.148 1 98.31 130 HIS A C 1
ATOM 974 O O . HIS A 1 130 ? -5.332 0.342 15.344 1 98.31 130 HIS A O 1
ATOM 980 N N . ALA A 1 131 ? -3.508 -0.533 14.398 1 98.06 131 ALA A N 1
ATOM 981 C CA . ALA A 1 131 ? -4.215 -1.716 13.914 1 98.06 131 ALA A CA 1
ATOM 982 C C . ALA A 1 131 ? -3.33 -2.957 14 1 98.06 131 ALA A C 1
ATOM 984 O O . ALA A 1 131 ? -2.131 -2.895 13.719 1 98.06 131 ALA A O 1
ATOM 985 N N . GLU A 1 132 ? -3.969 -4.039 14.453 1 95.44 132 GLU A N 1
ATOM 986 C CA . GLU A 1 132 ? -3.227 -5.289 14.562 1 95.44 132 GLU A CA 1
ATOM 987 C C . GLU A 1 132 ? -4.086 -6.48 14.148 1 95.44 132 GLU A C 1
ATOM 989 O O . GLU A 1 132 ? -5.227 -6.613 14.586 1 95.44 132 GLU A O 1
ATOM 994 N N . HIS A 1 133 ? -3.586 -7.238 13.227 1 93.31 133 HIS A N 1
ATOM 995 C CA . HIS A 1 133 ? -4.188 -8.492 12.797 1 93.31 133 HIS A CA 1
ATOM 996 C C . HIS A 1 133 ? -3.119 -9.523 12.453 1 93.31 133 HIS A C 1
ATOM 998 O O . HIS A 1 133 ? -2.418 -9.391 11.445 1 93.31 133 HIS A O 1
ATOM 1004 N N . GLU A 1 134 ? -3.074 -10.547 13.273 1 89.94 134 GLU A N 1
ATOM 1005 C CA . GLU A 1 134 ? -2.035 -11.555 13.094 1 89.94 134 GLU A CA 1
ATOM 1006 C C . GLU A 1 134 ? -0.649 -10.922 13.047 1 89.94 134 GLU A C 1
ATOM 1008 O O . GLU A 1 134 ? -0.234 -10.25 14 1 89.94 134 GLU A O 1
ATOM 1013 N N . ALA A 1 135 ? 0.026 -11.023 11.883 1 85.12 135 ALA A N 1
ATOM 1014 C CA . ALA A 1 135 ? 1.391 -10.508 11.781 1 85.12 135 ALA A CA 1
ATOM 1015 C C . ALA A 1 135 ? 1.396 -9.055 11.328 1 85.12 135 ALA A C 1
ATOM 1017 O O . ALA A 1 135 ? 2.436 -8.391 11.367 1 85.12 135 ALA A O 1
ATOM 1018 N N . LEU A 1 136 ? 0.309 -8.539 10.969 1 91.31 136 LEU A N 1
ATOM 1019 C CA . LEU A 1 136 ? 0.214 -7.172 10.469 1 91.31 136 LEU A CA 1
ATOM 1020 C C . LEU A 1 136 ? 0.055 -6.18 11.617 1 91.31 136 LEU A C 1
ATOM 1022 O O . LEU A 1 136 ? -0.79 -6.371 12.492 1 91.31 136 LEU A O 1
ATOM 1026 N N . LYS A 1 137 ? 0.929 -5.262 11.695 1 95.38 137 LYS A N 1
ATOM 1027 C CA . LYS A 1 137 ? 0.836 -4.16 12.648 1 95.38 137 LYS A CA 1
ATOM 1028 C C . LYS A 1 137 ? 0.986 -2.812 11.945 1 95.38 137 LYS A C 1
ATOM 1030 O O . LYS A 1 137 ? 1.928 -2.609 11.172 1 95.38 137 LYS A O 1
ATOM 1035 N N . TYR A 1 138 ? 0.005 -1.941 12.188 1 97.44 138 TYR A N 1
ATOM 1036 C CA . TYR A 1 138 ? 0.045 -0.583 11.656 1 97.44 138 TYR A CA 1
ATOM 1037 C C . TYR A 1 138 ? 0.034 0.442 12.781 1 97.44 138 TYR A C 1
ATOM 1039 O O . TYR A 1 138 ? -0.609 0.233 13.82 1 97.44 138 TYR A O 1
ATOM 1047 N N . HIS A 1 139 ? 0.727 1.51 12.539 1 97.25 139 HIS A N 1
ATOM 1048 C CA . HIS A 1 139 ? 0.675 2.643 13.461 1 97.25 139 HIS A CA 1
ATOM 1049 C C . HIS A 1 139 ? 0.951 3.955 12.734 1 97.25 139 HIS A C 1
ATOM 1051 O O . HIS A 1 139 ? 1.834 4.02 11.875 1 97.25 139 HIS A O 1
ATOM 1057 N N . LYS A 1 140 ? 0.158 4.922 13.047 1 96.94 140 LYS A N 1
ATOM 1058 C CA . LYS A 1 140 ? 0.351 6.246 12.461 1 96.94 140 LYS A CA 1
ATOM 1059 C C . LYS A 1 140 ? -0.226 7.332 13.367 1 96.94 140 LYS A C 1
ATOM 1061 O O . LYS A 1 140 ? -1.313 7.172 13.922 1 96.94 140 LYS A O 1
ATOM 1066 N N . GLU A 1 141 ? 0.493 8.336 13.57 1 96.25 141 GLU A N 1
ATOM 1067 C CA . GLU A 1 141 ? -0.021 9.57 14.164 1 96.25 141 GLU A CA 1
ATOM 1068 C C . GLU A 1 141 ? -0.234 10.648 13.109 1 96.25 141 GLU A C 1
ATOM 1070 O O . GLU A 1 141 ? 0.69 10.984 12.367 1 96.25 141 GLU A O 1
ATOM 1075 N N . VAL A 1 142 ? -1.426 11.141 13.094 1 94.62 142 VAL A N 1
ATOM 1076 C CA . VAL A 1 142 ? -1.798 12.133 12.094 1 94.62 142 VAL A CA 1
ATOM 1077 C C . VAL A 1 142 ? -2.076 13.469 12.773 1 94.62 142 VAL A C 1
ATOM 1079 O O . VAL A 1 142 ? -2.904 13.547 13.688 1 94.62 142 VAL A O 1
ATOM 1082 N N . LEU A 1 143 ? -1.354 14.492 12.359 1 94 143 LEU A N 1
ATOM 1083 C CA . LEU A 1 143 ? -1.653 15.844 12.82 1 94 143 LEU A CA 1
ATOM 1084 C C . LEU A 1 143 ? -2.807 16.453 12.023 1 94 143 LEU A C 1
ATOM 1086 O O . LEU A 1 143 ? -2.705 16.625 10.805 1 94 143 LEU A O 1
ATOM 1090 N N . LEU A 1 144 ? -3.875 16.797 12.711 1 93.5 144 LEU A N 1
ATOM 1091 C CA . LEU A 1 144 ? -5.059 17.359 12.078 1 93.5 144 LEU A CA 1
ATOM 1092 C C . LEU A 1 144 ? -4.969 18.875 12.008 1 93.5 144 LEU A C 1
ATOM 1094 O O . LEU A 1 144 ? -4.281 19.5 12.82 1 93.5 144 LEU A O 1
ATOM 1098 N N . PRO A 1 145 ? -5.656 19.391 11.039 1 90.69 145 PRO A N 1
ATOM 1099 C CA . PRO A 1 145 ? -5.566 20.844 10.859 1 90.69 145 PRO A CA 1
ATOM 1100 C C . PRO A 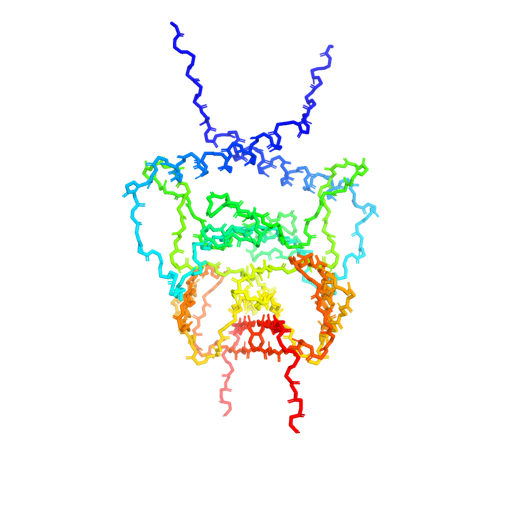1 145 ? -6.332 21.625 11.922 1 90.69 145 PRO A C 1
ATOM 1102 O O . PRO A 1 145 ? -6.191 22.844 12.031 1 90.69 145 PRO A O 1
ATOM 1105 N N . ARG A 1 146 ? -7.168 20.953 12.688 1 93.44 146 ARG A N 1
ATOM 1106 C CA . ARG A 1 146 ? -7.918 21.578 13.773 1 93.44 146 ARG A CA 1
ATOM 1107 C C . ARG A 1 146 ? -8.289 20.547 14.836 1 93.44 146 ARG A C 1
ATOM 1109 O O . ARG A 1 146 ? -8.047 19.344 14.656 1 93.44 146 ARG A O 1
ATOM 1116 N N . ARG A 1 147 ? -8.836 21.125 15.867 1 94.94 147 ARG A N 1
ATOM 1117 C CA . ARG A 1 147 ? -9.18 20.25 16.984 1 94.94 147 ARG A CA 1
ATOM 1118 C C . ARG A 1 147 ? -10.562 19.625 16.797 1 94.94 147 ARG A C 1
ATOM 1120 O O . ARG A 1 147 ? -11.477 20.281 16.281 1 94.94 147 ARG A O 1
ATOM 1127 N N . PHE A 1 148 ? -10.664 18.328 17.219 1 96.25 148 PHE A N 1
ATOM 1128 C CA . PHE A 1 148 ? -11.93 17.609 17.203 1 96.25 148 PHE A CA 1
ATOM 1129 C C . PHE A 1 148 ? -12.125 16.828 18.5 1 96.25 148 PHE A C 1
ATOM 1131 O O . PHE A 1 148 ? -11.164 16.594 19.234 1 96.25 148 PHE A O 1
ATOM 1138 N N . THR A 1 149 ? -13.43 16.438 18.75 1 94.38 149 THR A N 1
ATOM 1139 C CA . THR A 1 149 ? -13.758 15.516 19.828 1 94.38 149 THR A CA 1
ATOM 1140 C C . THR A 1 149 ? -14.203 14.164 19.266 1 94.38 149 THR A C 1
ATOM 1142 O O . THR A 1 149 ? -14.477 14.047 18.062 1 94.38 149 THR A O 1
ATOM 1145 N N . ARG A 1 150 ? -14.227 13.188 20.062 1 94.38 150 ARG A N 1
ATOM 1146 C CA . ARG A 1 150 ? -14.609 11.844 19.641 1 94.38 150 ARG A CA 1
ATOM 1147 C C . ARG A 1 150 ? -16.016 11.82 19.078 1 94.38 150 ARG A C 1
ATOM 1149 O O . ARG A 1 150 ? -16.312 11.031 18.172 1 94.38 150 ARG A O 1
ATOM 1156 N N . ARG A 1 151 ? -16.891 12.656 19.578 1 94.12 151 ARG A N 1
ATOM 1157 C CA . ARG A 1 151 ? -18.281 12.703 19.125 1 94.12 151 ARG A CA 1
ATOM 1158 C C . ARG A 1 151 ? -18.359 13.188 17.672 1 94.12 151 ARG A C 1
ATOM 1160 O O . ARG A 1 151 ? -19.344 12.914 16.984 1 94.12 151 ARG A O 1
ATOM 1167 N N . GLN A 1 152 ? -17.297 13.805 17.266 1 95.75 152 GLN A N 1
ATOM 1168 C CA . GLN A 1 152 ? -17.266 14.367 15.922 1 95.75 152 GLN A CA 1
ATOM 1169 C C . GLN A 1 152 ? -16.656 13.383 14.93 1 95.75 152 GLN A C 1
ATOM 1171 O O . GLN A 1 152 ? -16.562 13.672 13.734 1 95.75 152 GLN A O 1
ATOM 1176 N N . MET A 1 153 ? -16.281 12.234 15.477 1 96.81 153 MET A N 1
ATOM 1177 C CA . MET A 1 153 ? -15.539 11.281 14.656 1 96.81 153 MET A CA 1
ATOM 1178 C C . MET A 1 153 ? -16.453 10.141 14.188 1 96.81 153 MET A C 1
ATOM 1180 O O . MET A 1 153 ? -17.109 9.492 15.008 1 96.81 153 MET A O 1
ATOM 1184 N N . HIS A 1 154 ? -16.516 9.93 12.891 1 96.25 154 HIS A N 1
ATOM 1185 C CA . HIS A 1 154 ? -17.219 8.828 12.258 1 96.25 154 HIS A CA 1
ATOM 1186 C C . HIS A 1 154 ? -16.281 7.992 11.383 1 96.25 154 HIS A C 1
ATOM 1188 O O . HIS A 1 154 ? -15.5 8.539 10.609 1 96.25 154 HIS A O 1
ATOM 1194 N N . THR A 1 155 ? -16.391 6.672 11.555 1 97.12 155 THR A N 1
ATOM 1195 C CA . THR A 1 155 ? -15.445 5.828 10.844 1 97.12 155 THR A CA 1
ATOM 1196 C C . THR A 1 155 ? -16.172 4.801 9.984 1 97.12 155 THR A C 1
ATOM 1198 O O . THR A 1 155 ? -17.281 4.379 10.312 1 97.12 155 THR A O 1
ATOM 1201 N N . ASN A 1 156 ? -15.625 4.48 8.922 1 96.69 156 ASN A N 1
ATOM 1202 C CA . ASN A 1 156 ? -16.016 3.4 8.023 1 96.69 156 ASN A CA 1
ATOM 1203 C C . ASN A 1 156 ? -14.797 2.639 7.5 1 96.69 156 ASN A C 1
ATOM 1205 O O . ASN A 1 156 ? -13.773 3.244 7.18 1 96.69 156 ASN A O 1
ATOM 1209 N N . CYS A 1 157 ? -14.867 1.37 7.535 1 96.56 157 CYS A N 1
ATOM 1210 C CA . CYS A 1 157 ? -13.781 0.53 7.039 1 96.56 157 CYS A CA 1
ATOM 1211 C C . CYS A 1 157 ? -14.297 -0.504 6.047 1 96.56 157 CYS A C 1
ATOM 1213 O O . CYS A 1 157 ? -15.172 -1.308 6.379 1 96.56 157 CYS A O 1
ATOM 1215 N N . ARG A 1 158 ? -13.766 -0.425 4.859 1 95.5 158 ARG A N 1
ATOM 1216 C CA . ARG A 1 158 ? -14.172 -1.358 3.814 1 95.5 158 ARG A CA 1
ATOM 1217 C C . ARG A 1 158 ? -12.977 -1.779 2.961 1 95.5 158 ARG A C 1
ATOM 1219 O O . ARG A 1 158 ? -12.203 -0.935 2.508 1 95.5 158 ARG A O 1
ATOM 1226 N N . ASN A 1 159 ? -12.805 -3.062 2.824 1 96 159 ASN A N 1
ATOM 1227 C CA . ASN A 1 159 ? -11.805 -3.631 1.926 1 96 159 ASN A CA 1
ATOM 1228 C C . ASN A 1 159 ? -10.414 -3.057 2.197 1 96 159 ASN A C 1
ATOM 1230 O O . ASN A 1 159 ? -9.703 -2.68 1.267 1 96 159 ASN A O 1
ATOM 1234 N N . GLY A 1 160 ? -10.102 -2.9 3.43 1 96.25 160 GLY A N 1
ATOM 1235 C CA . GLY A 1 160 ? -8.75 -2.508 3.807 1 96.25 160 GLY A CA 1
ATOM 1236 C C . GLY A 1 160 ? -8.523 -1.012 3.725 1 96.25 160 GLY A C 1
ATOM 1237 O O . GLY A 1 160 ? -7.375 -0.556 3.707 1 96.25 160 GLY A O 1
ATOM 1238 N N . VAL A 1 161 ? -9.617 -0.271 3.564 1 97.31 161 VAL A N 1
ATOM 1239 C CA . VAL A 1 161 ? -9.531 1.185 3.576 1 97.31 161 VAL A CA 1
ATOM 1240 C C . VAL A 1 161 ? -10.328 1.743 4.75 1 97.31 161 VAL A C 1
ATOM 1242 O O . VAL A 1 161 ? -11.523 1.474 4.879 1 97.31 161 VAL A O 1
ATOM 1245 N N . LEU A 1 162 ? -9.672 2.504 5.578 1 97.88 162 LEU A N 1
ATOM 1246 C CA . LEU A 1 162 ? -10.305 3.164 6.715 1 97.88 162 LEU A CA 1
ATOM 1247 C C . LEU A 1 162 ? -10.562 4.637 6.414 1 97.88 162 LEU A C 1
ATOM 1249 O O . LEU A 1 162 ? -9.641 5.375 6.066 1 97.88 162 LEU A O 1
ATOM 1253 N N . GLU A 1 163 ? -11.781 4.992 6.508 1 97.25 163 GLU A N 1
ATOM 1254 C CA . GLU A 1 163 ? -12.156 6.398 6.418 1 97.25 163 GLU A CA 1
ATOM 1255 C C . GLU A 1 163 ? -12.555 6.953 7.781 1 97.25 163 GLU A C 1
ATOM 1257 O O . GLU A 1 163 ? -13.414 6.391 8.461 1 97.25 163 GLU A O 1
ATOM 1262 N N . ILE A 1 164 ? -11.93 7.973 8.156 1 97.56 164 ILE A N 1
ATOM 1263 C CA . ILE A 1 164 ? -12.242 8.688 9.391 1 97.56 164 ILE A CA 1
ATOM 1264 C C . ILE A 1 164 ? -12.734 10.094 9.062 1 97.56 164 ILE A C 1
ATOM 1266 O O . ILE A 1 164 ? -11.961 10.945 8.648 1 97.56 164 ILE A O 1
ATOM 1270 N N . ARG A 1 165 ? -13.992 10.297 9.312 1 96.62 165 ARG A N 1
ATOM 1271 C CA . ARG A 1 165 ? -14.586 11.602 9.07 1 96.62 165 ARG A CA 1
ATOM 1272 C C . ARG A 1 165 ? -14.75 12.383 10.367 1 96.62 165 ARG A C 1
ATOM 1274 O O . ARG A 1 165 ? -15.359 11.891 11.32 1 96.62 165 ARG A O 1
ATOM 1281 N N . LEU A 1 166 ? -14.141 13.516 10.398 1 96.31 166 LEU A N 1
ATOM 1282 C CA . LEU A 1 166 ? -14.266 14.43 11.531 1 96.31 166 LEU A CA 1
ATOM 1283 C C . LEU A 1 166 ? -15.109 15.641 11.156 1 96.31 166 LEU A C 1
ATOM 1285 O O . LEU A 1 166 ? -14.68 16.484 10.359 1 96.31 166 LEU A O 1
ATOM 1289 N N . THR A 1 167 ? -16.266 15.727 11.75 1 95.19 167 THR A N 1
ATOM 1290 C CA . THR A 1 167 ? -17.219 16.766 11.391 1 95.19 167 THR A CA 1
ATOM 1291 C C . THR A 1 167 ? -17.109 17.953 12.359 1 95.19 167 THR A C 1
ATOM 1293 O O . THR A 1 167 ? -16.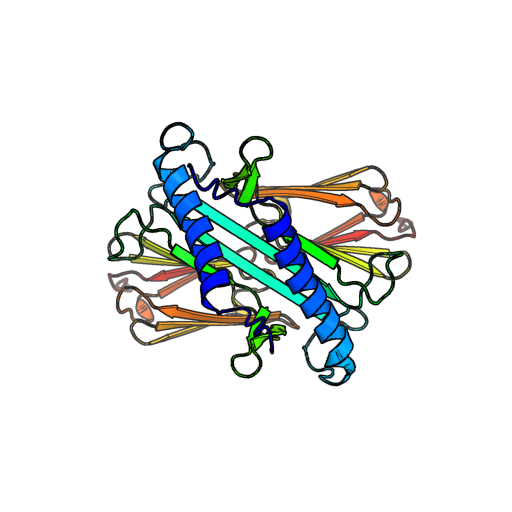875 17.75 13.555 1 95.19 167 THR A O 1
ATOM 1296 N N . ALA A 1 168 ? -17.219 19.125 11.844 1 87.19 168 ALA A N 1
ATOM 1297 C CA . ALA A 1 168 ? -17.141 20.328 12.664 1 87.19 168 ALA A CA 1
ATOM 1298 C C . ALA A 1 168 ? -18.328 20.406 13.625 1 87.19 168 ALA A C 1
ATOM 1300 O O . ALA A 1 168 ? -18.172 20.812 14.781 1 87.19 168 ALA A O 1
ATOM 1301 N N . GLN A 1 169 ? -19.531 20.188 13.039 1 77.5 169 GLN A N 1
ATOM 1302 C CA . GLN A 1 169 ? -20.703 20.25 13.914 1 77.5 169 GLN A CA 1
ATOM 1303 C C . GLN A 1 169 ? -20.938 18.922 14.609 1 77.5 169 GLN A C 1
ATOM 1305 O O . GLN A 1 169 ? -20.703 17.859 14.023 1 77.5 169 GLN A O 1
ATOM 1310 N N . GLU A 1 170 ? -20.953 19.016 15.984 1 65.19 170 GLU A N 1
ATOM 1311 C CA . GLU A 1 170 ? -21.281 17.797 16.688 1 65.19 170 GLU A CA 1
ATOM 1312 C C . GLU A 1 170 ? -22.641 17.266 16.266 1 65.19 170 GLU A C 1
ATOM 1314 O O . GLU A 1 170 ? -23.547 18.047 15.953 1 65.19 170 GLU A O 1
ATOM 1319 N N . GLU A 1 171 ? -22.75 16.234 15.43 1 54.5 171 GLU A N 1
ATOM 1320 C CA . GLU A 1 171 ? -24.062 15.68 15.141 1 54.5 171 GLU A CA 1
ATOM 1321 C C . GLU A 1 171 ? -24.938 15.648 16.391 1 54.5 171 GLU A C 1
ATOM 1323 O O . GLU A 1 171 ? -24.484 15.211 17.453 1 54.5 171 GLU A O 1
ATOM 1328 N N . ARG A 1 172 ? -25.766 16.609 16.719 1 48.5 172 ARG A N 1
ATOM 1329 C CA . ARG A 1 172 ? -26.781 16.5 17.766 1 48.5 172 ARG A CA 1
ATOM 1330 C C . ARG A 1 172 ? -27.484 15.156 17.703 1 48.5 172 ARG A C 1
ATOM 1332 O O . ARG A 1 172 ? -27.875 14.703 16.641 1 48.5 172 ARG A O 1
ATOM 1339 N N . ARG A 1 173 ? -26.969 14.156 18.375 1 44.62 173 ARG A N 1
ATOM 1340 C CA . ARG A 1 173 ? -27.938 13.07 18.547 1 44.62 173 ARG A CA 1
ATOM 1341 C C . ARG A 1 173 ? -29.344 13.617 18.75 1 44.62 173 ARG A C 1
ATOM 1343 O O . ARG A 1 173 ? -29.578 14.445 19.625 1 44.62 173 ARG A O 1
ATOM 1350 N N . SER A 1 174 ? -29.984 13.688 17.562 1 38.31 174 SER A N 1
ATOM 1351 C CA . SER A 1 174 ? -31.391 13.867 17.891 1 38.31 174 SER A CA 1
ATOM 1352 C C . SER A 1 174 ? -31.859 12.844 18.922 1 38.31 174 SER A C 1
ATOM 1354 O O . SER A 1 174 ? -31.359 11.719 18.953 1 38.31 174 SER A O 1
ATOM 1356 N N . MET B 1 1 ? 45.812 11.594 2.074 1 23.38 1 MET B N 1
ATOM 1357 C CA . MET B 1 1 ? 44.844 12.633 1.77 1 23.38 1 MET B CA 1
ATOM 1358 C C . MET B 1 1 ? 43.438 12.047 1.605 1 23.38 1 MET B C 1
ATOM 1360 O O . MET B 1 1 ? 43.219 11.227 0.711 1 23.38 1 MET B O 1
ATOM 1364 N N . ALA B 1 2 ? 42.812 11.875 2.621 1 27.36 2 ALA B N 1
ATOM 1365 C CA . ALA B 1 2 ? 41.656 11.039 2.912 1 27.36 2 ALA B CA 1
ATOM 1366 C C . ALA B 1 2 ? 40.406 11.578 2.229 1 27.36 2 ALA B C 1
ATOM 1368 O O . ALA B 1 2 ? 40 12.727 2.463 1 27.36 2 ALA B O 1
ATOM 1369 N N . GLU B 1 3 ? 40.125 11.172 1.023 1 26.44 3 GLU B N 1
ATOM 1370 C CA . GLU B 1 3 ? 38.969 11.633 0.25 1 26.44 3 GLU B CA 1
ATOM 1371 C C . GLU B 1 3 ? 37.688 11.242 0.929 1 26.44 3 GLU B C 1
ATOM 1373 O O . GLU B 1 3 ? 37.406 10.055 1.168 1 26.44 3 GLU B O 1
ATOM 1378 N N . LYS B 1 4 ? 37.25 12.062 1.89 1 31.53 4 LYS B N 1
ATOM 1379 C CA . LYS B 1 4 ? 36.031 12.047 2.707 1 31.53 4 LYS B CA 1
ATOM 1380 C C . LYS B 1 4 ? 34.812 11.812 1.853 1 31.53 4 LYS B C 1
ATOM 1382 O O . LYS B 1 4 ? 34.375 12.703 1.115 1 31.53 4 LYS B O 1
ATOM 1387 N N . THR B 1 5 ? 34.625 10.688 1.374 1 31.41 5 THR B N 1
ATOM 1388 C CA . THR B 1 5 ? 33.5 10.242 0.549 1 31.41 5 THR B CA 1
ATOM 1389 C C . THR B 1 5 ? 32.188 10.352 1.32 1 31.41 5 THR B C 1
ATOM 1391 O O . THR B 1 5 ? 31.781 9.398 1.99 1 31.41 5 THR B O 1
ATOM 1394 N N . GLY B 1 6 ? 32.031 11.414 2.162 1 26.86 6 GLY B N 1
ATOM 1395 C CA . GLY B 1 6 ? 30.906 11.695 3.041 1 26.86 6 GLY B CA 1
ATOM 1396 C C . GLY B 1 6 ? 29.578 11.766 2.307 1 26.86 6 GLY B C 1
ATOM 1397 O O . GLY B 1 6 ? 29.438 12.523 1.347 1 26.86 6 GLY B O 1
ATOM 1398 N N . ILE B 1 7 ? 28.969 10.719 2.127 1 32.75 7 ILE B N 1
ATOM 1399 C CA . ILE B 1 7 ? 27.625 10.719 1.562 1 32.75 7 ILE B CA 1
ATOM 1400 C C . ILE B 1 7 ? 26.781 11.789 2.244 1 32.75 7 ILE B C 1
ATOM 1402 O O . ILE B 1 7 ? 26.5 11.711 3.443 1 32.75 7 ILE B O 1
ATOM 1406 N N . SER B 1 8 ? 26.969 13.125 1.968 1 34.12 8 SER B N 1
ATOM 1407 C CA . SER B 1 8 ? 26.328 14.25 2.652 1 34.12 8 SER B CA 1
ATOM 1408 C C . SER B 1 8 ? 24.812 14.141 2.598 1 34.12 8 SER B C 1
ATOM 1410 O O . SER B 1 8 ? 24.25 13.797 1.56 1 34.12 8 SER B O 1
ATOM 1412 N N . GLY B 1 9 ? 24.094 13.93 3.65 1 36.84 9 GLY B N 1
ATOM 1413 C CA . GLY B 1 9 ? 22.656 14.055 3.895 1 36.84 9 GLY B CA 1
ATOM 1414 C C . GLY B 1 9 ? 21.984 15.07 3 1 36.84 9 GLY B C 1
ATOM 1415 O O . GLY B 1 9 ? 20.797 14.953 2.695 1 36.84 9 GLY B O 1
ATOM 1416 N N . GLY B 1 10 ? 22.625 16.062 2.457 1 41.72 10 GLY B N 1
ATOM 1417 C CA . GLY B 1 10 ? 22.266 17.109 1.514 1 41.72 10 GLY B CA 1
ATOM 1418 C C . GLY B 1 10 ? 21.984 16.578 0.118 1 41.72 10 GLY B C 1
ATOM 1419 O O . GLY B 1 10 ? 21.094 17.078 -0.571 1 41.72 10 GLY B O 1
ATOM 1420 N N . GLY B 1 11 ? 22.688 15.555 -0.256 1 40 11 GLY B N 1
ATOM 1421 C CA . GLY B 1 11 ? 22.531 15.047 -1.61 1 40 11 GLY B CA 1
ATOM 1422 C C . GLY B 1 11 ? 21.25 14.266 -1.807 1 40 11 GLY B C 1
ATOM 1423 O O . GLY B 1 11 ? 20.531 14.477 -2.787 1 40 11 GLY B O 1
ATOM 1424 N N . PHE B 1 12 ? 20.875 13.422 -0.913 1 38.12 12 PHE B N 1
ATOM 1425 C CA . PHE B 1 12 ? 19.625 12.672 -1.013 1 38.12 12 PHE B CA 1
ATOM 1426 C C . PHE B 1 12 ? 18.422 13.602 -0.895 1 38.12 12 PHE B C 1
ATOM 1428 O O . PHE B 1 12 ? 17.516 13.57 -1.736 1 38.12 12 PHE B O 1
ATOM 1435 N N . LEU B 1 13 ? 18.359 14.406 0.106 1 41.38 13 LEU B N 1
ATOM 1436 C CA . LEU B 1 13 ? 17.297 15.398 0.255 1 41.38 13 LEU B CA 1
ATOM 1437 C C . LEU B 1 13 ? 17.281 16.344 -0.942 1 41.38 13 LEU B C 1
ATOM 1439 O O . LEU B 1 13 ? 16.203 16.719 -1.418 1 41.38 13 LEU B O 1
ATOM 1443 N N . GLU B 1 14 ? 18.344 16.688 -1.487 1 43.31 14 GLU B N 1
ATOM 1444 C CA . GLU B 1 14 ? 18.422 17.469 -2.717 1 43.31 14 GLU B CA 1
ATOM 1445 C C . GLU B 1 14 ? 17.891 16.672 -3.91 1 43.31 14 GLU B C 1
ATOM 1447 O O . GLU B 1 14 ? 17.219 17.219 -4.777 1 43.31 14 GLU B O 1
ATOM 1452 N N . GLY B 1 15 ? 18.047 15.453 -4.051 1 40.34 15 GLY B N 1
ATOM 1453 C CA . GLY B 1 15 ? 17.453 14.602 -5.074 1 40.34 15 GLY B CA 1
ATOM 1454 C C . GLY B 1 15 ? 15.953 14.469 -4.945 1 40.34 15 GLY B C 1
ATOM 1455 O O . GLY B 1 15 ? 15.219 14.633 -5.926 1 40.34 15 GLY B O 1
ATOM 1456 N N . ILE B 1 16 ? 15.43 14.211 -3.844 1 42.62 16 ILE B N 1
ATOM 1457 C CA . ILE B 1 16 ? 13.984 14.211 -3.639 1 42.62 16 ILE B CA 1
ATOM 1458 C C . ILE B 1 16 ? 13.43 15.609 -3.908 1 42.62 16 ILE B C 1
ATOM 1460 O O . ILE B 1 16 ? 12.414 15.758 -4.602 1 42.62 16 ILE B O 1
ATOM 1464 N N . THR B 1 17 ? 14.086 16.531 -3.42 1 41.94 17 THR B N 1
ATOM 1465 C CA . THR B 1 17 ? 13.617 17.891 -3.695 1 41.94 17 THR B CA 1
ATOM 1466 C C . THR B 1 17 ? 13.734 18.203 -5.184 1 41.94 17 THR B C 1
ATOM 1468 O O . THR B 1 17 ? 12.836 18.828 -5.762 1 41.94 17 THR B O 1
ATOM 1471 N N . THR B 1 18 ? 14.789 17.859 -5.824 1 42.25 18 THR B N 1
ATOM 1472 C CA . THR B 1 18 ? 14.906 18.062 -7.266 1 42.25 18 THR B CA 1
ATOM 1473 C C . THR B 1 18 ? 13.859 17.25 -8.016 1 42.25 18 THR B C 1
ATOM 1475 O O . THR B 1 18 ? 13.219 17.75 -8.945 1 42.25 18 THR B O 1
ATOM 1478 N N . LEU B 1 19 ? 13.648 16.078 -7.57 1 41.34 19 LEU B N 1
ATOM 1479 C CA . LEU B 1 19 ? 12.562 15.32 -8.188 1 41.34 19 LEU B CA 1
ATOM 1480 C C . LEU B 1 19 ? 11.219 15.969 -7.895 1 41.34 19 LEU B C 1
ATOM 1482 O O . LEU B 1 19 ? 10.422 16.203 -8.805 1 41.34 19 LEU B O 1
ATOM 1486 N N . VAL B 1 20 ? 10.984 16.266 -6.703 1 42.16 20 VAL B N 1
ATOM 1487 C CA . VAL B 1 20 ? 9.758 16.984 -6.355 1 42.16 20 VAL B CA 1
ATOM 1488 C C . VAL B 1 20 ? 9.719 18.328 -7.074 1 42.16 20 VAL B C 1
ATOM 1490 O O . VAL B 1 20 ? 8.672 18.719 -7.609 1 42.16 20 VAL B O 1
ATOM 1493 N N . THR B 1 21 ? 10.805 19.016 -7.035 1 39.44 21 THR B N 1
ATOM 1494 C CA . THR B 1 21 ? 10.836 20.297 -7.75 1 39.44 21 THR B CA 1
ATOM 1495 C C . THR B 1 21 ? 10.719 20.062 -9.258 1 39.44 21 THR B C 1
ATOM 1497 O O . THR B 1 21 ? 9.992 20.797 -9.938 1 39.44 21 THR B O 1
ATOM 1500 N N . LYS B 1 22 ? 11.398 19.156 -9.781 1 41.78 22 LYS B N 1
ATOM 1501 C CA . LYS B 1 22 ? 11.258 18.891 -11.211 1 41.78 22 LYS B CA 1
ATOM 1502 C C . LYS B 1 22 ? 9.867 18.344 -11.531 1 41.78 22 LYS B C 1
ATOM 1504 O O . LYS B 1 22 ? 9.258 18.734 -12.531 1 41.78 22 LYS B O 1
ATOM 1509 N N . LEU B 1 23 ? 9.43 17.5 -10.648 1 39.97 23 LEU B N 1
ATOM 1510 C CA . LEU B 1 23 ? 8.039 17.094 -10.781 1 39.97 23 LEU B CA 1
ATOM 1511 C C . LEU B 1 23 ? 7.105 18.281 -10.578 1 39.97 23 LEU B C 1
ATOM 1513 O O . LEU B 1 23 ? 6.125 18.438 -11.312 1 39.97 23 LEU B O 1
ATOM 1517 N N . ALA B 1 24 ? 7.465 19.016 -9.656 1 35.72 24 ALA B N 1
ATOM 1518 C CA . ALA B 1 24 ? 6.719 20.266 -9.484 1 35.72 24 ALA B CA 1
ATOM 1519 C C . ALA B 1 24 ? 6.953 21.203 -10.656 1 35.72 24 ALA B C 1
ATOM 1521 O O . ALA B 1 24 ? 6.023 21.859 -11.125 1 35.72 24 ALA B O 1
ATOM 1522 N N . GLU B 1 25 ? 8.141 21.438 -11.188 1 39.66 25 GLU B N 1
ATOM 1523 C CA . GLU B 1 25 ? 8.43 22.25 -12.367 1 39.66 25 GLU B CA 1
ATOM 1524 C C . GLU B 1 2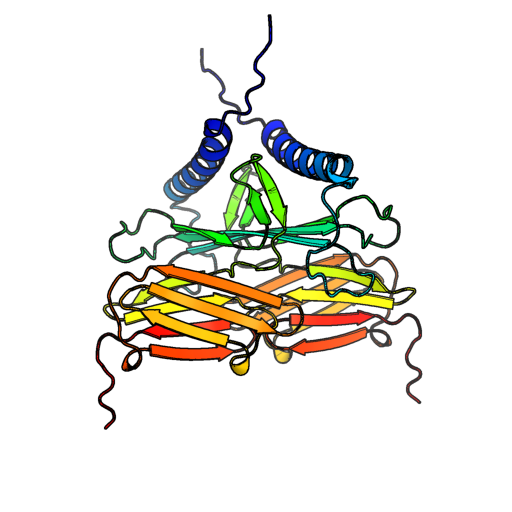5 ? 7.785 21.656 -13.617 1 39.66 25 GLU B C 1
ATOM 1526 O O . GLU B 1 25 ? 7.246 22.391 -14.453 1 39.66 25 GLU B O 1
ATOM 1531 N N . LEU B 1 26 ? 7.914 20.453 -13.883 1 36.53 26 LEU B N 1
ATOM 1532 C CA . LEU B 1 26 ? 7.18 19.797 -14.961 1 36.53 26 LEU B CA 1
ATOM 1533 C C . LEU B 1 26 ? 5.676 19.953 -14.773 1 36.53 26 LEU B C 1
ATOM 1535 O O . LEU B 1 26 ? 4.945 20.188 -15.734 1 36.53 26 LEU B O 1
ATOM 1539 N N . ALA B 1 27 ? 5.234 19.719 -13.602 1 33.34 27 ALA B N 1
ATOM 1540 C CA . ALA B 1 27 ? 3.84 20.062 -13.328 1 33.34 27 ALA B CA 1
ATOM 1541 C C . ALA B 1 27 ? 3.555 21.516 -13.648 1 33.34 27 ALA B C 1
ATOM 1543 O O . ALA B 1 27 ? 2.494 21.844 -14.188 1 33.34 27 ALA B O 1
ATOM 1544 N N . GLU B 1 28 ? 4.422 22.281 -13.375 1 35.44 28 GLU B N 1
ATOM 1545 C CA . GLU B 1 28 ? 4.238 23.672 -13.758 1 35.44 28 GLU B CA 1
ATOM 1546 C C . GLU B 1 28 ? 4.387 23.859 -15.258 1 35.44 28 GLU B C 1
ATOM 1548 O O . GLU B 1 28 ? 3.629 24.609 -15.875 1 35.44 28 GLU B O 1
ATOM 1553 N N . LYS B 1 29 ? 5.371 23.266 -15.891 1 34.78 29 LYS B N 1
ATOM 1554 C CA . LYS B 1 29 ? 5.457 23.391 -17.344 1 34.78 29 LYS B CA 1
ATOM 1555 C C . LYS B 1 29 ? 4.453 22.469 -18.031 1 34.78 29 LYS B C 1
ATOM 1557 O O . LYS B 1 29 ? 3.947 22.797 -19.109 1 34.78 29 LYS B O 1
ATOM 1562 N N . SER B 1 30 ? 4.297 21.25 -17.672 1 36.44 30 SER B N 1
ATOM 1563 C CA . SER B 1 30 ? 3.203 20.453 -18.234 1 36.44 30 SER B CA 1
ATOM 1564 C C . SER B 1 30 ? 1.854 20.922 -17.703 1 36.44 30 SER B C 1
ATOM 1566 O O . SER B 1 30 ? 0.823 20.312 -17.984 1 36.44 30 SER B O 1
ATOM 1568 N N . GLU B 1 31 ? 1.458 21.891 -17.328 1 33.53 31 GLU B N 1
ATOM 1569 C CA . GLU B 1 31 ? 0.171 22.578 -17.391 1 33.53 31 GLU B CA 1
ATOM 1570 C C . GLU B 1 31 ? -0.57 22.266 -18.688 1 33.53 31 GLU B C 1
ATOM 1572 O O . GLU B 1 31 ? -1.802 22.297 -18.719 1 33.53 31 GLU B O 1
ATOM 1577 N N . GLN B 1 32 ? 0.018 22.031 -19.875 1 28.42 32 GLN B N 1
ATOM 1578 C CA . GLN B 1 32 ? -0.756 21.562 -21.016 1 28.42 32 GLN B CA 1
ATOM 1579 C C . GLN B 1 32 ? -1.112 20.078 -20.875 1 28.42 32 GLN B C 1
ATOM 1581 O O . GLN B 1 32 ? -2.127 19.625 -21.406 1 28.42 32 GLN B O 1
ATOM 1586 N N . LEU B 1 33 ? -0.148 19.25 -20.641 1 26.67 33 LEU B N 1
ATOM 1587 C CA . LEU B 1 33 ? -0.401 17.828 -20.734 1 26.67 33 LEU B CA 1
ATOM 1588 C C . LEU B 1 33 ? -1.113 17.312 -19.484 1 26.67 33 LEU B C 1
ATOM 1590 O O . LEU B 1 33 ? -1.208 16.094 -19.266 1 26.67 33 LEU B O 1
ATOM 1594 N N . GLN B 1 34 ? -1.645 18.016 -18.641 1 29.17 34 GLN B N 1
ATOM 1595 C CA . GLN B 1 34 ? -2.066 17.875 -17.25 1 29.17 34 GLN B CA 1
ATOM 1596 C C . GLN B 1 34 ? -3.174 16.828 -17.109 1 29.17 34 GLN B C 1
ATOM 1598 O O . GLN B 1 34 ? -3.283 16.172 -16.078 1 29.17 34 GLN B O 1
ATOM 1603 N N . ARG B 1 35 ? -4.465 16.766 -17.656 1 28.19 35 ARG B N 1
ATOM 1604 C CA . ARG B 1 35 ? -5.777 16.719 -17.031 1 28.19 35 ARG B CA 1
ATOM 1605 C C . ARG B 1 35 ? -6.23 15.281 -16.812 1 28.19 35 ARG B C 1
ATOM 1607 O O . ARG B 1 35 ? -7.316 15.039 -16.281 1 28.19 35 ARG B O 1
ATOM 1614 N N . SER B 1 36 ? -5.742 14.359 -17.484 1 24.44 36 SER B N 1
ATOM 1615 C CA . SER B 1 36 ? -6.652 13.219 -17.625 1 24.44 36 SER B CA 1
ATOM 1616 C C . SER B 1 36 ? -6.566 12.297 -16.406 1 24.44 36 SER B C 1
ATOM 1618 O O . SER B 1 36 ? -7.172 11.227 -16.391 1 24.44 36 SER B O 1
ATOM 1620 N N . GLY B 1 37 ? -5.496 12.234 -15.75 1 28.38 37 GLY B N 1
ATOM 1621 C CA . GLY B 1 37 ? -5.379 11.117 -14.82 1 28.38 37 GLY B CA 1
ATOM 1622 C C . GLY B 1 37 ? -6.59 10.961 -13.922 1 28.38 37 GLY B C 1
ATOM 1623 O O . GLY B 1 37 ? -7.242 11.945 -13.57 1 28.38 37 GLY B O 1
ATOM 1624 N N . GLU B 1 38 ? -7.293 9.898 -14.164 1 27.7 38 GLU B N 1
ATOM 1625 C CA . GLU B 1 38 ? -8.641 9.633 -13.664 1 27.7 38 GLU B CA 1
ATOM 1626 C C . GLU B 1 38 ? -8.75 9.969 -12.18 1 27.7 38 GLU B C 1
ATOM 1628 O O . GLU B 1 38 ? -8.391 9.164 -11.32 1 27.7 38 G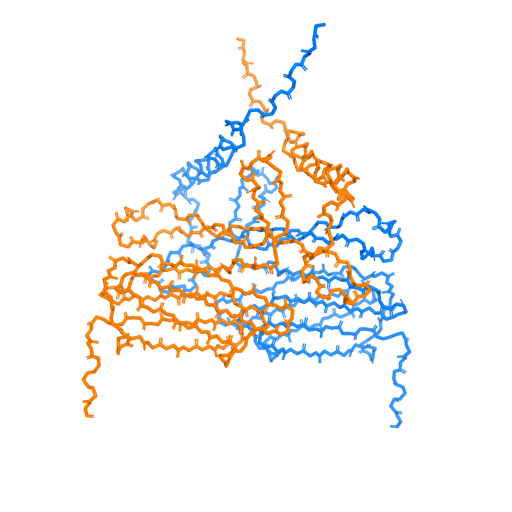LU B O 1
ATOM 1633 N N . PHE B 1 39 ? -7.922 10.859 -11.656 1 29.95 39 PHE B N 1
ATOM 1634 C CA . PHE B 1 39 ? -8.43 11.305 -10.367 1 29.95 39 PHE B CA 1
ATOM 1635 C C . PHE B 1 39 ? -9.93 11.562 -10.438 1 29.95 39 PHE B C 1
ATOM 1637 O O . PHE B 1 39 ? -10.391 12.414 -11.211 1 29.95 39 PHE B O 1
ATOM 1644 N N . GLY B 1 40 ? -10.703 10.633 -10.672 1 28.91 40 GLY B N 1
ATOM 1645 C CA . GLY B 1 40 ? -11.977 11.297 -10.438 1 28.91 40 GLY B CA 1
ATOM 1646 C C . GLY B 1 40 ? -11.93 12.266 -9.266 1 28.91 40 GLY B C 1
ATOM 1647 O O . GLY B 1 40 ? -12.031 11.859 -8.109 1 28.91 40 GLY B O 1
ATOM 1648 N N . ALA B 1 41 ? -11.039 13.07 -9.234 1 30.06 41 ALA B N 1
ATOM 1649 C CA . ALA B 1 41 ? -11.164 14.312 -8.484 1 30.06 41 ALA B CA 1
ATOM 1650 C C . ALA B 1 41 ? -12.594 14.844 -8.523 1 30.06 41 ALA B C 1
ATOM 1652 O O . ALA B 1 41 ? -13.117 15.164 -9.594 1 30.06 41 ALA B O 1
ATOM 1653 N N . SER B 1 42 ? -13.469 14.367 -7.934 1 36.59 42 SER B N 1
ATOM 1654 C CA . SER B 1 42 ? -14.156 15.555 -7.441 1 36.59 42 SER B CA 1
ATOM 1655 C C . SER B 1 42 ? -13.164 16.641 -7.039 1 36.59 42 SER B C 1
ATOM 1657 O O . SER B 1 42 ? -11.953 16.422 -7.047 1 36.59 42 SER B O 1
ATOM 1659 N N . ASP B 1 43 ? -13.219 17.797 -6.309 1 45.09 43 ASP B N 1
ATOM 1660 C CA . ASP B 1 43 ? -12.477 18.891 -5.711 1 45.09 43 ASP B CA 1
ATOM 1661 C C . ASP B 1 43 ? -11.211 18.391 -5.016 1 45.09 43 ASP B C 1
ATOM 1663 O O . ASP B 1 43 ? -10.492 19.172 -4.383 1 45.09 43 ASP B O 1
ATOM 1667 N N . LYS B 1 44 ? -10.68 17.062 -5.207 1 54.25 44 LYS B N 1
ATOM 1668 C CA . LYS B 1 44 ? -9.734 16.547 -4.219 1 54.25 44 LYS B CA 1
ATOM 1669 C C . LYS B 1 44 ? -8.32 16.469 -4.797 1 54.25 44 LYS B C 1
ATOM 1671 O O . LYS B 1 44 ? -7.375 16.125 -4.09 1 54.25 44 LYS B O 1
ATOM 1676 N N . GLY B 1 45 ? -7.875 16.891 -5.879 1 62.91 45 GLY B N 1
ATOM 1677 C CA . GLY B 1 45 ? -6.504 17.031 -6.344 1 62.91 45 GLY B CA 1
ATOM 1678 C C . GLY B 1 45 ? -5.93 15.75 -6.906 1 62.91 45 GLY B C 1
ATOM 1679 O O . GLY B 1 45 ? -6.664 14.797 -7.18 1 62.91 45 GLY B O 1
ATOM 1680 N N . LEU B 1 46 ? -4.586 15.664 -7.434 1 69.69 46 LEU B N 1
ATOM 1681 C CA . LEU B 1 46 ? -3.801 14.57 -7.992 1 69.69 46 LEU B CA 1
ATOM 1682 C C . LEU B 1 46 ? -3.123 13.766 -6.883 1 69.69 46 LEU B C 1
ATOM 1684 O O . LEU B 1 46 ? -2.572 14.344 -5.941 1 69.69 46 LEU B O 1
ATOM 1688 N N . ARG B 1 47 ? -3.238 12.414 -7.059 1 80.44 47 ARG B N 1
ATOM 1689 C CA . ARG B 1 47 ? -2.617 11.531 -6.082 1 80.44 47 ARG B CA 1
ATOM 1690 C C . ARG B 1 47 ? -1.615 10.594 -6.75 1 80.44 47 ARG B C 1
ATOM 1692 O O . ARG B 1 47 ? -1.952 9.898 -7.711 1 80.44 47 ARG B O 1
ATOM 1699 N N . GLY B 1 48 ? -0.39 10.625 -6.266 1 82.62 48 GLY B N 1
ATOM 1700 C CA . GLY B 1 48 ? 0.665 9.734 -6.719 1 82.62 48 GLY B CA 1
ATOM 1701 C C . GLY B 1 48 ? 1.219 8.852 -5.617 1 82.62 48 GLY B C 1
ATOM 1702 O O . GLY B 1 48 ? 1.381 9.305 -4.48 1 82.62 48 GLY B O 1
ATOM 1703 N N . VAL B 1 49 ? 1.387 7.617 -5.953 1 88.06 49 VAL B N 1
ATOM 1704 C CA . VAL B 1 49 ? 2.006 6.66 -5.039 1 88.06 49 VAL B CA 1
ATOM 1705 C C . VAL B 1 49 ? 3.195 5.988 -5.723 1 88.06 49 VAL B C 1
ATOM 1707 O O . VAL B 1 49 ? 3.117 5.617 -6.895 1 88.06 49 VAL B O 1
ATOM 1710 N N . TYR B 1 50 ? 4.277 5.977 -5 1 83.19 50 TYR B N 1
ATOM 1711 C CA . TYR B 1 50 ? 5.426 5.191 -5.445 1 83.19 50 TYR B CA 1
ATOM 1712 C C . TYR B 1 50 ? 6.086 4.48 -4.273 1 83.19 50 TYR B C 1
ATOM 1714 O O . TYR B 1 50 ? 6.27 5.066 -3.205 1 83.19 50 TYR B O 1
ATOM 1722 N N . GLY B 1 51 ? 6.336 3.182 -4.531 1 84.75 51 GLY B N 1
ATOM 1723 C CA . GLY B 1 51 ? 7.031 2.426 -3.502 1 84.75 51 GLY B CA 1
ATOM 1724 C C . GLY B 1 51 ? 7.664 1.149 -4.023 1 84.75 51 GLY B C 1
ATOM 1725 O O . GLY B 1 51 ? 7.527 0.821 -5.203 1 84.75 51 GLY B O 1
ATOM 1726 N N . PHE B 1 52 ? 8.422 0.56 -3.041 1 82.62 52 PHE B N 1
ATOM 1727 C CA . PHE B 1 52 ? 9.031 -0.731 -3.346 1 82.62 52 PHE B CA 1
ATOM 1728 C C . PHE B 1 52 ? 8.812 -1.717 -2.205 1 82.62 52 PHE B C 1
ATOM 1730 O O . PHE B 1 52 ? 8.68 -1.315 -1.046 1 82.62 52 PHE B O 1
ATOM 1737 N N . ASN B 1 53 ? 8.703 -2.865 -2.65 1 84.38 53 ASN B N 1
ATOM 1738 C CA . ASN B 1 53 ? 8.625 -4 -1.737 1 84.38 53 ASN B CA 1
ATOM 1739 C C . ASN B 1 53 ? 9.867 -4.879 -1.821 1 84.38 53 ASN B C 1
ATOM 1741 O O . ASN B 1 53 ? 10.281 -5.277 -2.912 1 84.38 53 ASN B O 1
ATOM 1745 N N . VAL B 1 54 ? 10.422 -5.09 -0.632 1 75.5 54 VAL B N 1
ATOM 1746 C CA . VAL B 1 54 ? 11.656 -5.875 -0.577 1 75.5 54 VAL B CA 1
ATOM 1747 C C . VAL B 1 54 ? 11.398 -7.184 0.172 1 75.5 54 VAL B C 1
ATOM 1749 O O . VAL B 1 54 ? 10.836 -7.176 1.271 1 75.5 54 VAL B O 1
ATOM 1752 N N . ARG B 1 55 ? 11.766 -8.273 -0.436 1 77.44 55 ARG B N 1
ATOM 1753 C CA . ARG B 1 55 ? 11.672 -9.57 0.221 1 77.44 55 ARG B CA 1
ATOM 1754 C C . ARG B 1 55 ? 13.031 -10.266 0.266 1 77.44 55 ARG B C 1
ATOM 1756 O O . ARG B 1 55 ? 13.742 -10.305 -0.739 1 77.44 55 ARG B O 1
ATOM 1763 N N . ILE B 1 56 ? 13.352 -10.625 1.516 1 66.62 56 ILE B N 1
ATOM 1764 C CA . ILE B 1 56 ? 14.602 -11.359 1.687 1 66.62 56 ILE B CA 1
ATOM 1765 C C . ILE B 1 56 ? 14.297 -12.789 2.139 1 66.62 56 ILE B C 1
ATOM 1767 O O . ILE B 1 56 ? 13.492 -13 3.047 1 66.62 56 ILE B O 1
ATOM 1771 N N . GLY B 1 57 ? 15.188 -13.906 1.743 1 60.97 57 GLY B N 1
ATOM 1772 C CA . GLY B 1 57 ? 15.18 -15.297 2.176 1 60.97 57 GLY B CA 1
ATOM 1773 C C . GLY B 1 57 ? 14.008 -16.094 1.614 1 60.97 57 GLY B C 1
ATOM 1774 O O . GLY B 1 57 ? 13.969 -17.312 1.745 1 60.97 57 GLY B O 1
ATOM 1775 N N . GLY B 1 58 ? 13.266 -15.586 0.849 1 55.28 58 GLY B N 1
ATOM 1776 C CA . GLY B 1 58 ? 12.133 -16.281 0.267 1 55.28 58 GLY B CA 1
ATOM 1777 C C . GLY B 1 58 ? 12.203 -16.391 -1.244 1 55.28 58 GLY B C 1
ATOM 1778 O O . GLY B 1 58 ? 11.438 -15.742 -1.958 1 55.28 58 GLY B O 1
ATOM 1779 N N . GLY B 1 59 ? 13.328 -16.75 -1.71 1 48.12 59 GLY B N 1
ATOM 1780 C CA . GLY B 1 59 ? 13.703 -16.641 -3.109 1 48.12 59 GLY B CA 1
ATOM 1781 C C . GLY B 1 59 ? 12.648 -17.188 -4.059 1 48.12 59 GLY B C 1
ATOM 1782 O O . GLY B 1 59 ? 11.781 -17.969 -3.654 1 48.12 59 GLY B O 1
ATOM 1783 N N . ALA B 1 60 ? 12.109 -16.25 -5.02 1 49.25 60 ALA B N 1
ATOM 1784 C CA . ALA B 1 60 ? 11.531 -16.922 -6.18 1 49.25 60 ALA B CA 1
ATOM 1785 C C . ALA B 1 60 ? 12.258 -18.219 -6.488 1 49.25 60 ALA B C 1
ATOM 1787 O O . ALA B 1 60 ? 13.414 -18.406 -6.09 1 49.25 60 ALA B O 1
ATOM 1788 N N . PRO B 1 61 ? 11.414 -19.156 -7.125 1 44.78 61 PRO B N 1
ATOM 1789 C CA . PRO B 1 61 ? 12.18 -20.281 -7.664 1 44.78 61 PRO B CA 1
ATOM 1790 C C . PRO B 1 61 ? 13.414 -19.844 -8.453 1 44.78 61 PRO B C 1
ATOM 1792 O O . PRO B 1 61 ? 13.32 -18.953 -9.305 1 44.78 61 PRO B O 1
ATOM 1795 N N . GLY B 1 62 ? 14.547 -20.312 -8.047 1 50.25 62 GLY B N 1
ATOM 1796 C CA . GLY B 1 62 ? 15.781 -20.219 -8.805 1 50.25 62 GLY B CA 1
ATOM 1797 C C . GLY B 1 62 ? 16.719 -19.141 -8.266 1 50.25 62 GLY B C 1
ATOM 1798 O O . GLY B 1 62 ? 17.828 -18.984 -8.758 1 50.25 62 GLY B O 1
ATOM 1799 N N . GLN B 1 63 ? 16.047 -18.297 -7.488 1 54.22 63 GLN B N 1
ATOM 1800 C CA . GLN B 1 63 ? 17.016 -17.297 -7.035 1 54.22 63 GLN B CA 1
ATOM 1801 C C . GLN B 1 63 ? 17.688 -17.734 -5.734 1 54.22 63 GLN B C 1
ATOM 1803 O O . GLN B 1 63 ? 17.031 -18.281 -4.844 1 54.22 63 GLN B O 1
ATOM 1808 N N . PRO B 1 64 ? 18.922 -17.672 -5.762 1 51.38 64 PRO B N 1
ATOM 1809 C CA . PRO B 1 64 ? 19.641 -18.016 -4.523 1 51.38 64 PRO B CA 1
ATOM 1810 C C . PRO B 1 64 ? 19.078 -17.281 -3.307 1 51.38 64 PRO B C 1
ATOM 1812 O O . PRO B 1 64 ? 18.578 -16.156 -3.434 1 51.38 64 PRO B O 1
ATOM 1815 N N . SER B 1 65 ? 18.641 -18 -2.137 1 57.53 65 SER B N 1
ATOM 1816 C CA . SER B 1 65 ? 18.031 -17.641 -0.866 1 57.53 65 SER B CA 1
ATOM 1817 C C . SER B 1 65 ? 18.562 -16.297 -0.362 1 57.53 65 SER B C 1
ATOM 1819 O O . SER B 1 65 ? 17.859 -15.547 0.311 1 57.53 65 SER B O 1
ATOM 1821 N N . GLY B 1 66 ? 19.578 -15.688 -1.187 1 56.69 66 GLY B N 1
ATOM 1822 C CA . GLY B 1 66 ? 20.297 -14.562 -0.608 1 56.69 66 GLY B CA 1
ATOM 1823 C C . GLY B 1 66 ? 20.062 -13.266 -1.354 1 56.69 66 GLY B C 1
ATOM 1824 O O . GLY B 1 66 ? 20.406 -12.188 -0.853 1 56.69 66 GLY B O 1
ATOM 1825 N N . ILE B 1 67 ? 19.453 -13.391 -2.467 1 60.69 67 ILE B N 1
ATOM 1826 C CA . ILE B 1 67 ? 19.312 -12.148 -3.221 1 60.69 67 ILE B CA 1
ATOM 1827 C C . ILE B 1 67 ? 17.938 -11.547 -2.967 1 60.69 67 ILE B C 1
ATOM 1829 O O . ILE B 1 67 ? 16.922 -12.211 -3.148 1 60.69 67 ILE B O 1
ATOM 1833 N N . PRO B 1 68 ? 17.938 -10.344 -2.443 1 62.78 68 PRO B N 1
ATOM 1834 C CA . PRO B 1 68 ? 16.641 -9.695 -2.225 1 62.78 68 PRO B CA 1
ATOM 1835 C C . PRO B 1 68 ? 15.891 -9.414 -3.525 1 62.78 68 PRO B C 1
ATOM 1837 O O . PRO B 1 68 ? 16.516 -9.109 -4.547 1 62.78 68 PRO B O 1
ATOM 1840 N N . ARG B 1 69 ? 14.617 -9.695 -3.475 1 72.44 69 ARG B N 1
ATOM 1841 C CA . ARG B 1 69 ? 13.75 -9.281 -4.57 1 72.44 69 ARG B CA 1
ATOM 1842 C C . ARG B 1 69 ? 13.117 -7.922 -4.277 1 72.44 69 ARG B C 1
ATOM 1844 O O . ARG B 1 69 ? 12.57 -7.711 -3.191 1 72.44 69 ARG B O 1
ATOM 1851 N N . VAL B 1 70 ? 13.32 -6.977 -5.188 1 74.38 70 VAL B N 1
ATOM 1852 C CA . VAL B 1 70 ? 12.758 -5.637 -5.047 1 74.38 70 VAL B CA 1
ATOM 1853 C C . VAL B 1 70 ? 11.758 -5.375 -6.168 1 74.38 70 VAL B C 1
ATOM 1855 O O . VAL B 1 70 ? 12.086 -5.508 -7.348 1 74.38 70 VAL B O 1
ATOM 1858 N N . GLU B 1 71 ? 10.594 -5.078 -5.805 1 80.12 71 GLU B N 1
ATOM 1859 C CA . GLU B 1 71 ? 9.547 -4.828 -6.793 1 80.12 71 GLU B CA 1
ATOM 1860 C C . GLU B 1 71 ? 8.875 -3.477 -6.559 1 80.12 71 GLU B C 1
ATOM 1862 O O . GLU B 1 71 ? 8.422 -3.188 -5.449 1 80.12 71 GLU B O 1
ATOM 1867 N N . PRO B 1 72 ? 8.883 -2.699 -7.582 1 83.38 72 PRO B N 1
ATOM 1868 C CA . PRO B 1 72 ? 8.188 -1.42 -7.438 1 83.38 72 PRO B CA 1
ATOM 1869 C C . PRO B 1 72 ? 6.668 -1.576 -7.438 1 83.38 72 PRO B C 1
ATOM 1871 O O . PRO B 1 72 ? 6.148 -2.609 -7.871 1 83.38 72 PRO B O 1
ATOM 1874 N N . PHE B 1 73 ? 5.965 -0.597 -6.828 1 89.31 73 PHE B N 1
ATOM 1875 C CA . PHE B 1 73 ? 4.512 -0.497 -6.898 1 89.31 73 PHE B CA 1
ATOM 1876 C C . PHE B 1 73 ? 4.066 0.961 -6.891 1 89.31 73 PHE B C 1
ATOM 1878 O O . PHE B 1 73 ? 4.883 1.862 -6.68 1 89.31 73 PHE B O 1
ATOM 1885 N N . GLY B 1 74 ? 2.867 1.068 -7.23 1 92.25 74 GLY B N 1
ATOM 1886 C CA . GLY B 1 74 ? 2.324 2.416 -7.273 1 92.25 74 GLY B CA 1
ATOM 1887 C C . GLY B 1 74 ? 1.916 2.848 -8.672 1 92.25 74 GLY B C 1
ATOM 1888 O O . GLY B 1 74 ? 1.669 2.008 -9.539 1 92.25 74 GLY B O 1
ATOM 1889 N N . ASN B 1 75 ? 1.727 4.176 -8.75 1 89.31 75 ASN B N 1
ATOM 1890 C CA . ASN B 1 75 ? 1.229 4.68 -10.023 1 89.31 75 ASN B CA 1
ATOM 1891 C C . ASN B 1 75 ? 2.104 5.809 -10.562 1 89.31 75 ASN B C 1
ATOM 1893 O O . ASN B 1 75 ? 1.7 6.531 -11.477 1 89.31 75 ASN B O 1
ATOM 1897 N N . ILE B 1 76 ? 3.201 5.906 -9.945 1 79.25 76 ILE B N 1
ATOM 1898 C CA . ILE B 1 76 ? 4.188 6.836 -10.484 1 79.25 76 ILE B CA 1
ATOM 1899 C C . ILE B 1 76 ? 5.223 6.07 -11.297 1 79.25 76 ILE B C 1
ATOM 1901 O O . ILE B 1 76 ? 5.777 5.074 -10.836 1 79.25 76 ILE B O 1
ATOM 1905 N N . ARG B 1 77 ? 5.363 6.492 -12.539 1 77.25 77 ARG B N 1
ATOM 1906 C CA . ARG B 1 77 ? 6.309 5.852 -13.445 1 77.25 77 ARG B CA 1
ATOM 1907 C C . ARG B 1 77 ? 7.133 6.887 -14.203 1 77.25 77 ARG B C 1
ATOM 1909 O O . ARG B 1 77 ? 6.699 8.031 -14.375 1 77.25 77 ARG B O 1
ATOM 1916 N N . GLN B 1 78 ? 8.227 6.301 -14.562 1 66.5 78 GLN B N 1
ATOM 1917 C CA . GLN B 1 78 ? 9.047 7.16 -15.406 1 66.5 78 GLN B CA 1
ATOM 1918 C C . GLN B 1 78 ? 8.625 7.062 -16.859 1 66.5 78 GLN B C 1
ATOM 1920 O O . GLN B 1 78 ? 8.414 5.965 -17.391 1 66.5 78 GLN B O 1
ATOM 1925 N N . ASP B 1 79 ? 8.391 8.234 -17.469 1 65.5 79 ASP B N 1
ATOM 1926 C CA . ASP B 1 79 ? 8.148 8.258 -18.906 1 65.5 79 ASP B CA 1
ATOM 1927 C C . ASP B 1 79 ? 9.414 7.91 -19.688 1 65.5 79 ASP B C 1
ATOM 1929 O O . ASP B 1 79 ? 10.461 8.531 -19.484 1 65.5 79 ASP B O 1
ATOM 1933 N N . HIS B 1 80 ? 9.305 7.004 -20.516 1 73.75 80 HIS B N 1
ATOM 1934 C CA . HIS B 1 80 ? 10.492 6.508 -21.203 1 73.75 80 HIS B CA 1
ATOM 1935 C C . HIS B 1 80 ? 11.016 7.535 -22.203 1 73.75 80 HIS B C 1
ATOM 1937 O O . HIS B 1 80 ? 12.219 7.578 -22.469 1 73.75 80 HIS B O 1
ATOM 1943 N N . GLN B 1 81 ? 10.172 8.383 -22.734 1 74.06 81 GLN B N 1
ATOM 1944 C CA . GLN B 1 81 ? 10.562 9.352 -23.75 1 74.06 81 GLN B CA 1
ATOM 1945 C C . GLN B 1 81 ? 11.156 10.609 -23.109 1 74.06 81 GLN B C 1
ATOM 1947 O O . GLN B 1 81 ? 12.188 11.109 -23.562 1 74.06 81 GLN B O 1
ATOM 1952 N N . THR B 1 82 ? 10.664 11.07 -22.078 1 63.91 82 THR B N 1
ATOM 1953 C CA . THR B 1 82 ? 11.055 12.352 -21.516 1 63.91 82 THR B CA 1
ATOM 1954 C C . THR B 1 82 ? 11.922 12.156 -20.266 1 63.91 82 THR B C 1
ATOM 1956 O O . THR B 1 82 ? 12.609 13.078 -19.828 1 63.91 82 THR B O 1
ATOM 1959 N N . GLY B 1 83 ? 11.758 10.992 -19.688 1 58.84 83 GLY B N 1
ATOM 1960 C CA . GLY B 1 83 ? 12.469 10.719 -18.453 1 58.84 83 GLY B CA 1
ATOM 1961 C C . GLY B 1 83 ? 11.789 11.305 -17.219 1 58.84 83 GLY B C 1
ATOM 1962 O O . GLY B 1 83 ? 12.297 11.18 -16.109 1 58.84 83 GLY B O 1
ATOM 1963 N N . LYS B 1 84 ? 10.648 11.906 -17.484 1 62.81 84 LYS B N 1
ATOM 1964 C CA . LYS B 1 84 ? 9.938 12.555 -16.391 1 62.81 84 LYS B CA 1
ATOM 1965 C C . LYS B 1 84 ? 9 11.578 -15.68 1 62.81 84 LYS B C 1
ATOM 1967 O O . LYS B 1 84 ? 8.555 10.594 -16.281 1 62.81 84 LYS B O 1
ATOM 1972 N N . ALA B 1 85 ? 8.797 11.789 -14.344 1 67.38 85 ALA B N 1
ATOM 1973 C CA . ALA B 1 85 ? 7.828 11 -13.586 1 67.38 85 ALA B CA 1
ATOM 1974 C C . ALA B 1 85 ? 6.402 11.43 -13.906 1 67.38 85 ALA B C 1
ATOM 1976 O O . ALA B 1 85 ? 6.102 12.625 -13.969 1 67.38 85 ALA B O 1
ATOM 1977 N N . VAL B 1 86 ? 5.66 10.406 -14.188 1 73.94 86 VAL B N 1
ATOM 1978 C CA . VAL B 1 86 ? 4.258 10.664 -14.5 1 73.94 86 VAL B CA 1
ATOM 1979 C C . VAL B 1 86 ? 3.365 9.812 -13.602 1 73.94 86 VAL B C 1
ATOM 1981 O O . VAL B 1 86 ? 3.723 8.688 -13.25 1 73.94 86 VAL B O 1
ATOM 1984 N N . VAL B 1 87 ? 2.268 10.477 -13.203 1 80 87 VAL B N 1
ATOM 1985 C CA . VAL B 1 87 ? 1.27 9.742 -12.438 1 80 87 VAL B CA 1
ATOM 1986 C C . VAL B 1 87 ? 0.288 9.055 -13.391 1 80 87 VAL B C 1
ATOM 1988 O O . VAL B 1 87 ? -0.399 9.727 -14.164 1 80 87 VAL B O 1
ATOM 1991 N N . HIS B 1 88 ? 0.294 7.766 -13.344 1 83.25 88 HIS B N 1
ATOM 1992 C CA . HIS B 1 88 ? -0.594 6.965 -14.18 1 83.25 88 HIS B CA 1
ATOM 1993 C C . HIS B 1 88 ? -1.899 6.652 -13.461 1 83.25 88 HIS B C 1
ATOM 1995 O O . HIS B 1 88 ? -1.91 6.469 -12.242 1 83.25 88 HIS B O 1
ATOM 2001 N N . PRO B 1 89 ? -3 6.613 -14.188 1 86.75 89 PRO B N 1
ATOM 2002 C CA . PRO B 1 89 ? -4.273 6.305 -13.531 1 86.75 89 PRO B CA 1
ATOM 2003 C C . PRO B 1 89 ? -4.328 4.879 -12.992 1 86.75 89 PRO B C 1
ATOM 2005 O O . PRO B 1 89 ? -5.105 4.59 -12.078 1 86.75 89 PRO B O 1
ATOM 2008 N N . ILE B 1 90 ? -3.564 4.082 -13.594 1 93.44 90 ILE B N 1
ATOM 2009 C CA . ILE B 1 90 ? -3.535 2.688 -13.172 1 93.44 90 ILE B CA 1
ATOM 2010 C C . ILE B 1 90 ? -2.402 2.475 -12.172 1 93.44 90 ILE B C 1
ATOM 2012 O O . ILE B 1 90 ? -1.255 2.838 -12.438 1 93.44 90 ILE B O 1
ATOM 2016 N N . ARG B 1 91 ? -2.727 1.92 -11.023 1 94 91 ARG B N 1
ATOM 2017 C CA . ARG B 1 91 ? -1.752 1.648 -9.977 1 94 91 ARG B CA 1
ATOM 2018 C C . ARG B 1 91 ? -1.288 0.197 -10.016 1 94 91 ARG B C 1
ATOM 2020 O O . ARG B 1 91 ? -2.105 -0.718 -10.141 1 94 91 ARG B O 1
ATOM 2027 N N . GLU B 1 92 ? 0.021 0.003 -10.039 1 94.38 92 GLU B N 1
ATOM 2028 C CA . GLU B 1 92 ? 0.552 -1.34 -9.828 1 94.38 92 GLU B CA 1
ATOM 2029 C C . GLU B 1 92 ? 0.506 -1.722 -8.344 1 94.38 92 GLU B C 1
ATOM 2031 O O . GLU B 1 92 ? 1.032 -1 -7.496 1 94.38 92 GLU B O 1
ATOM 2036 N N . PRO B 1 93 ? -0.167 -2.799 -8.047 1 97 93 PRO B N 1
ATOM 2037 C CA . PRO B 1 93 ? -0.275 -3.174 -6.633 1 97 93 PRO B CA 1
ATOM 2038 C C . PRO B 1 93 ? 1.022 -3.754 -6.074 1 97 93 PRO B C 1
ATOM 2040 O O . PRO B 1 93 ? 1.902 -4.156 -6.84 1 97 93 PRO B O 1
ATOM 2043 N N . LEU B 1 94 ? 1.192 -3.635 -4.777 1 93.44 94 LEU B N 1
ATOM 2044 C CA . LEU B 1 94 ? 2.232 -4.395 -4.086 1 93.44 94 LEU B CA 1
ATOM 2045 C C . LEU B 1 94 ? 1.955 -5.891 -4.168 1 93.44 94 LEU B C 1
ATOM 2047 O O . LEU B 1 94 ? 0.891 -6.352 -3.75 1 93.44 94 LEU B O 1
ATOM 2051 N N . VAL B 1 95 ? 2.887 -6.656 -4.766 1 93.44 95 VAL B N 1
ATOM 2052 C CA . VAL B 1 95 ? 2.676 -8.078 -4.996 1 93.44 95 VAL B CA 1
ATOM 2053 C C . VAL B 1 95 ? 3.867 -8.875 -4.461 1 93.44 95 VAL B C 1
ATOM 2055 O O . VAL B 1 95 ? 5.02 -8.477 -4.648 1 93.44 95 VAL B O 1
ATOM 2058 N N . ASP B 1 96 ? 3.494 -9.953 -3.809 1 89.31 96 ASP B N 1
ATOM 2059 C CA . ASP B 1 96 ? 4.488 -10.938 -3.395 1 89.31 96 ASP B CA 1
ATOM 2060 C C . ASP B 1 96 ? 4.219 -12.297 -4.039 1 89.31 96 ASP B C 1
ATOM 2062 O O . ASP B 1 96 ? 3.064 -12.719 -4.156 1 89.31 96 ASP B O 1
ATOM 2066 N N . VAL B 1 97 ? 5.312 -12.898 -4.434 1 89.69 97 VAL B N 1
ATOM 2067 C CA . VAL B 1 97 ? 5.219 -14.25 -4.969 1 89.69 97 VAL B CA 1
ATOM 2068 C C . VAL B 1 97 ? 6.023 -15.211 -4.094 1 89.69 97 VAL B C 1
ATOM 2070 O O . VAL B 1 97 ? 7.215 -15 -3.865 1 89.69 97 VAL B O 1
ATOM 2073 N N . PHE B 1 98 ? 5.301 -16.266 -3.652 1 85.44 98 PHE B N 1
ATOM 2074 C CA . PHE B 1 98 ? 5.926 -17.281 -2.803 1 85.44 98 PHE B CA 1
ATOM 2075 C C . PHE B 1 98 ? 5.891 -18.641 -3.469 1 85.44 98 PHE B C 1
ATOM 2077 O O . PHE B 1 98 ? 4.844 -19.078 -3.949 1 85.44 98 PHE B O 1
ATOM 2084 N N . GLU B 1 99 ? 7.031 -19.188 -3.434 1 84.94 99 GLU B N 1
ATOM 2085 C CA . GLU B 1 99 ? 7.059 -20.594 -3.832 1 84.94 99 GLU B CA 1
ATOM 2086 C C . GLU B 1 99 ? 6.961 -21.516 -2.619 1 84.94 99 GLU B C 1
ATOM 2088 O O . GLU B 1 99 ? 7.816 -21.469 -1.732 1 84.94 99 GLU B O 1
ATOM 2093 N N . GLU B 1 100 ? 5.906 -22.219 -2.518 1 84.81 100 GLU B N 1
ATOM 2094 C CA . GLU B 1 100 ? 5.66 -23.203 -1.47 1 84.81 100 GLU B CA 1
ATOM 2095 C C . GLU B 1 100 ? 5.723 -24.625 -2.023 1 84.81 100 GLU B C 1
ATOM 2097 O O . GLU B 1 100 ? 4.688 -25.25 -2.238 1 84.81 100 GLU B O 1
ATOM 2102 N N . GLY B 1 101 ? 6.996 -25.125 -2.104 1 84.44 101 GLY B N 1
ATOM 2103 C CA . GLY B 1 101 ? 7.176 -26.359 -2.855 1 84.44 101 GLY B CA 1
ATOM 2104 C C . GLY B 1 101 ? 6.754 -26.234 -4.305 1 84.44 101 GLY B C 1
ATOM 2105 O O . GLY B 1 101 ? 7.23 -25.359 -5.027 1 84.44 101 GLY B O 1
ATOM 2106 N N . PRO B 1 102 ? 5.797 -27.172 -4.676 1 89.06 102 PRO B N 1
ATOM 2107 C CA . PRO B 1 102 ? 5.305 -27.109 -6.051 1 89.06 102 PRO B CA 1
ATOM 2108 C C . PRO B 1 102 ? 4.203 -26.062 -6.23 1 89.06 102 PRO B C 1
ATOM 2110 O O . PRO B 1 102 ? 3.82 -25.75 -7.359 1 89.06 102 PRO B O 1
ATOM 2113 N N . ASP B 1 103 ? 3.721 -25.625 -5.109 1 93.19 103 ASP B N 1
ATOM 2114 C CA . ASP B 1 103 ? 2.654 -24.625 -5.152 1 93.19 103 ASP B CA 1
ATOM 2115 C C . ASP B 1 103 ? 3.225 -23.219 -5.176 1 93.19 103 ASP B C 1
ATOM 2117 O O . ASP B 1 103 ? 4.375 -23 -4.793 1 93.19 103 ASP B O 1
ATOM 2121 N N . VAL B 1 104 ? 2.475 -22.328 -5.711 1 92.38 104 VAL B N 1
ATOM 2122 C CA . VAL B 1 104 ? 2.84 -20.922 -5.73 1 92.38 104 VAL B CA 1
ATOM 2123 C C . VAL B 1 104 ? 1.722 -20.094 -5.105 1 92.38 104 VAL B C 1
ATOM 2125 O O . VAL B 1 104 ? 0.541 -20.328 -5.371 1 92.38 104 VAL B O 1
ATOM 2128 N N . LEU B 1 105 ? 2.143 -19.188 -4.215 1 93.94 105 LEU B N 1
ATOM 2129 C CA . LEU B 1 105 ? 1.2 -18.25 -3.621 1 93.94 105 LEU B CA 1
ATOM 2130 C C . LEU B 1 105 ? 1.527 -16.812 -4.035 1 93.94 105 LEU B C 1
ATOM 2132 O O . LEU B 1 105 ? 2.65 -16.344 -3.834 1 93.94 105 LEU B O 1
ATOM 2136 N N . VAL B 1 106 ? 0.569 -16.203 -4.672 1 94.62 106 VAL B N 1
ATOM 2137 C CA . VAL B 1 106 ? 0.674 -14.789 -5.016 1 94.62 106 VAL B CA 1
ATOM 2138 C C . VAL B 1 106 ? -0.226 -13.969 -4.098 1 94.62 106 VAL B C 1
ATOM 2140 O O . VAL B 1 106 ? -1.413 -14.266 -3.951 1 94.62 106 VAL B O 1
ATOM 2143 N N . VAL B 1 107 ? 0.365 -12.977 -3.486 1 95.56 107 VAL B N 1
ATOM 2144 C CA . VAL B 1 107 ? -0.393 -12.094 -2.605 1 95.56 107 VAL B CA 1
ATOM 2145 C C . VAL B 1 107 ? -0.321 -10.656 -3.127 1 95.56 107 VAL B C 1
ATOM 2147 O O . VAL B 1 107 ? 0.769 -10.125 -3.346 1 95.56 107 VAL B O 1
ATOM 2150 N N . ALA B 1 108 ? -1.449 -10.055 -3.34 1 96.62 108 ALA B N 1
ATOM 2151 C CA . ALA B 1 108 ? -1.527 -8.68 -3.832 1 96.62 108 ALA B CA 1
ATOM 2152 C C . ALA B 1 108 ? -2.316 -7.797 -2.869 1 96.62 108 ALA B C 1
ATOM 2154 O O . ALA B 1 108 ? -3.396 -8.18 -2.41 1 96.62 108 ALA B O 1
ATOM 2155 N N . GLU B 1 109 ? -1.744 -6.672 -2.518 1 96.75 109 GLU B N 1
ATOM 2156 C CA . GLU B 1 109 ? -2.482 -5.664 -1.763 1 96.75 109 GLU B CA 1
ATOM 2157 C C . GLU B 1 109 ? -3.283 -4.758 -2.691 1 96.75 109 GLU B C 1
ATOM 2159 O O . GLU B 1 109 ? -2.709 -4.051 -3.521 1 96.75 109 GLU B O 1
ATOM 2164 N N . LEU B 1 110 ? -4.602 -4.805 -2.551 1 97.12 110 LEU B N 1
ATOM 2165 C CA . LEU B 1 110 ? -5.547 -4.047 -3.367 1 97.12 110 LEU B CA 1
ATOM 2166 C C . LEU B 1 110 ? -6.516 -3.262 -2.492 1 97.12 110 LEU B C 1
ATOM 2168 O O . LEU B 1 110 ? -7.727 -3.48 -2.549 1 97.12 110 LEU B O 1
ATOM 2172 N N . PRO B 1 111 ? -6.004 -2.32 -1.761 1 96.31 111 PRO B N 1
ATOM 2173 C CA . PRO B 1 111 ? -6.922 -1.558 -0.909 1 96.31 111 PRO B CA 1
ATOM 2174 C C . PRO B 1 111 ? -8.086 -0.953 -1.688 1 96.31 111 PRO B C 1
ATOM 2176 O O . PRO B 1 111 ? -7.879 -0.344 -2.742 1 96.31 111 PRO B O 1
ATOM 2179 N N . GLY B 1 112 ? -9.312 -1.162 -1.184 1 96.25 112 GLY B N 1
ATOM 2180 C CA . GLY B 1 112 ? -10.5 -0.547 -1.762 1 96.25 112 GLY B CA 1
ATOM 2181 C C . GLY B 1 112 ? -11.234 -1.455 -2.73 1 96.25 112 GLY B C 1
ATOM 2182 O O . GLY B 1 112 ? -12.312 -1.112 -3.217 1 96.25 112 GLY B O 1
ATOM 2183 N N . VAL B 1 113 ? -10.641 -2.604 -2.982 1 95.19 113 VAL B N 1
ATOM 2184 C CA . VAL B 1 113 ? -11.195 -3.467 -4.016 1 95.19 113 VAL B CA 1
ATOM 2185 C C . VAL B 1 113 ? -11.781 -4.727 -3.381 1 95.19 113 VAL B C 1
ATOM 2187 O O . VAL B 1 113 ? -11.211 -5.277 -2.439 1 95.19 113 VAL B O 1
ATOM 2190 N N . ASP B 1 114 ? -12.914 -5.133 -3.93 1 94.94 114 ASP B N 1
ATOM 2191 C CA . ASP B 1 114 ? -13.547 -6.398 -3.564 1 94.94 114 ASP B CA 1
ATOM 2192 C C . ASP B 1 114 ? -13.281 -7.469 -4.617 1 94.94 114 ASP B C 1
ATOM 2194 O O . ASP B 1 114 ? -12.844 -7.16 -5.73 1 94.94 114 ASP B O 1
ATOM 2198 N N . ARG B 1 115 ? -13.57 -8.727 -4.203 1 95.38 115 ARG B N 1
ATOM 2199 C CA . ARG B 1 115 ? -13.328 -9.836 -5.117 1 95.38 115 ARG B CA 1
ATOM 2200 C C . ARG B 1 115 ? -14.094 -9.648 -6.418 1 95.38 115 ARG B C 1
ATOM 2202 O O . ARG B 1 115 ? -13.594 -9.992 -7.496 1 95.38 115 ARG B O 1
ATOM 2209 N N . LYS B 1 116 ? -15.312 -9.125 -6.359 1 96.56 116 LYS B N 1
ATOM 2210 C CA . LYS B 1 116 ? -16.156 -8.977 -7.539 1 96.56 116 LYS B CA 1
ATOM 2211 C C . LYS B 1 116 ? -15.562 -7.984 -8.531 1 96.56 116 LYS B C 1
ATOM 2213 O O . LYS B 1 116 ? -15.922 -7.977 -9.703 1 96.56 116 LYS B O 1
ATOM 2218 N N . ASP B 1 117 ? -14.656 -7.156 -8.047 1 97.5 117 ASP B N 1
ATOM 2219 C CA . ASP B 1 117 ? -14.062 -6.109 -8.867 1 97.5 117 ASP B CA 1
ATOM 2220 C C . ASP B 1 117 ? -12.82 -6.621 -9.594 1 97.5 117 ASP B C 1
ATOM 2222 O O . ASP B 1 117 ? -12.195 -5.887 -10.367 1 97.5 117 ASP B O 1
ATOM 2226 N N . ILE B 1 118 ? -12.445 -7.91 -9.391 1 98.31 118 ILE B N 1
ATOM 2227 C CA . ILE B 1 118 ? -11.141 -8.406 -9.812 1 98.31 118 ILE B CA 1
ATOM 2228 C C . ILE B 1 118 ? -11.312 -9.406 -10.961 1 98.31 118 ILE B C 1
ATOM 2230 O O . ILE B 1 118 ? -12.172 -10.281 -10.906 1 98.31 118 ILE B O 1
ATOM 2234 N N . THR B 1 119 ? -10.539 -9.211 -11.984 1 98.19 119 THR B N 1
ATOM 2235 C CA . THR B 1 119 ? -10.414 -10.164 -13.078 1 98.19 119 THR B CA 1
ATOM 2236 C C . THR B 1 119 ? -9 -10.742 -13.125 1 98.19 119 THR B C 1
ATOM 2238 O O . THR B 1 119 ? -8.016 -10.008 -13.039 1 98.19 119 THR B O 1
ATOM 2241 N N . LEU B 1 120 ? -8.945 -12.062 -13.219 1 98.25 120 LEU B N 1
ATOM 2242 C CA . LEU B 1 120 ? -7.672 -12.766 -13.312 1 98.25 120 LEU B CA 1
ATOM 2243 C C . LEU B 1 120 ? -7.586 -13.562 -14.609 1 98.25 120 LEU B C 1
ATOM 2245 O O . LEU B 1 120 ? -8.562 -14.203 -15.016 1 98.25 120 LEU B O 1
ATOM 2249 N N . GLU B 1 121 ? -6.473 -13.391 -15.273 1 97.81 121 GLU B N 1
ATOM 2250 C CA . GLU B 1 121 ? -6.172 -14.195 -16.453 1 97.81 121 GLU B CA 1
ATOM 2251 C C . GLU B 1 121 ? -4.859 -14.953 -16.281 1 97.81 121 GLU B C 1
ATOM 2253 O O . GLU B 1 121 ? -3.859 -14.383 -15.844 1 97.81 121 GLU B O 1
ATOM 2258 N N . LEU B 1 122 ? -4.961 -16.203 -16.578 1 97.44 122 LEU B N 1
ATOM 2259 C CA . LEU B 1 122 ? -3.777 -17.047 -16.484 1 97.44 122 LEU B CA 1
ATOM 2260 C C . LEU B 1 122 ? -3.441 -17.672 -17.844 1 97.44 122 LEU B C 1
ATOM 2262 O O . LEU B 1 122 ? -4.262 -18.375 -18.422 1 97.44 122 LEU B O 1
ATOM 2266 N N . ARG B 1 123 ? -2.303 -17.281 -18.375 1 96.12 123 ARG B N 1
ATOM 2267 C CA . ARG B 1 123 ? -1.757 -17.875 -19.594 1 96.12 123 ARG B CA 1
ATOM 2268 C C . ARG B 1 123 ? -0.403 -18.516 -19.328 1 96.12 123 ARG B C 1
ATOM 2270 O O . ARG B 1 123 ? 0.633 -17.844 -19.391 1 96.12 123 ARG B O 1
ATOM 2277 N N . GLU B 1 124 ? -0.465 -19.844 -19.078 1 93.62 124 GLU B N 1
ATOM 2278 C CA . GLU B 1 124 ? 0.746 -20.609 -18.781 1 93.62 124 GLU B CA 1
ATOM 2279 C C . GLU B 1 124 ? 1.445 -20.062 -17.531 1 93.62 124 GLU B C 1
ATOM 2281 O O . GLU B 1 124 ? 0.931 -20.188 -16.422 1 93.62 124 GLU B O 1
ATOM 2286 N N . ASP B 1 125 ? 2.496 -19.281 -17.719 1 95.25 125 ASP B N 1
ATOM 2287 C CA . ASP B 1 125 ? 3.26 -18.828 -16.562 1 95.25 125 ASP B CA 1
ATOM 2288 C C . ASP B 1 125 ? 3.107 -17.328 -16.359 1 95.25 125 ASP B C 1
ATOM 2290 O O . ASP B 1 125 ? 3.895 -16.703 -15.641 1 95.25 125 ASP B O 1
ATOM 2294 N N . ILE B 1 126 ? 2.086 -16.766 -16.969 1 97.12 126 ILE B N 1
ATOM 2295 C CA . ILE B 1 126 ? 1.822 -15.344 -16.812 1 97.12 126 ILE B CA 1
ATOM 2296 C C . ILE B 1 126 ? 0.45 -15.148 -16.172 1 97.12 126 ILE B C 1
ATOM 2298 O O . ILE B 1 126 ? -0.568 -15.562 -16.719 1 97.12 126 ILE B O 1
ATOM 2302 N N . LEU B 1 127 ? 0.457 -14.547 -15.008 1 97.94 127 LEU B N 1
ATOM 2303 C CA . LEU B 1 127 ? -0.771 -14.188 -14.312 1 97.94 127 LEU B CA 1
ATOM 2304 C C . LEU B 1 127 ? -1.055 -12.695 -14.453 1 97.94 127 LEU B C 1
ATOM 2306 O O . LEU B 1 127 ? -0.227 -11.859 -14.07 1 97.94 127 LEU B O 1
ATOM 2310 N N . THR B 1 128 ? -2.16 -12.383 -15.039 1 98.19 128 THR B N 1
ATOM 2311 C CA . THR B 1 128 ? -2.559 -10.992 -15.195 1 98.19 128 THR B CA 1
ATOM 2312 C C . THR B 1 128 ? -3.682 -10.633 -14.227 1 98.19 128 THR B C 1
ATOM 2314 O O . THR B 1 128 ? -4.695 -11.336 -14.164 1 98.19 128 THR B O 1
ATOM 2317 N N . LEU B 1 129 ? -3.457 -9.609 -13.477 1 98.38 129 LEU B N 1
ATOM 2318 C CA . LEU B 1 129 ? -4.426 -9.102 -12.516 1 98.38 129 LEU B CA 1
ATOM 2319 C C . LEU B 1 129 ? -4.957 -7.734 -12.945 1 98.38 129 LEU B C 1
ATOM 2321 O O . LEU B 1 129 ? -4.18 -6.828 -13.242 1 98.38 129 LEU B O 1
ATOM 2325 N N . HIS B 1 130 ? -6.223 -7.664 -13.086 1 98.31 130 HIS B N 1
ATOM 2326 C CA . HIS B 1 130 ? -6.918 -6.402 -13.305 1 98.31 130 HIS B CA 1
ATOM 2327 C C . HIS B 1 130 ? -8.023 -6.195 -12.273 1 98.31 130 HIS B C 1
ATOM 2329 O O . HIS B 1 130 ? -8.773 -7.121 -11.969 1 98.31 130 HIS B O 1
ATOM 2335 N N . ALA B 1 131 ? -8.055 -5.02 -11.672 1 98 131 ALA B N 1
ATOM 2336 C CA . ALA B 1 131 ? -9.117 -4.684 -10.727 1 98 131 ALA B CA 1
ATOM 2337 C C . ALA B 1 131 ? -9.594 -3.246 -10.922 1 98 131 ALA B C 1
ATOM 2339 O O . ALA B 1 131 ? -8.781 -2.346 -11.156 1 98 131 ALA B O 1
ATOM 2340 N N . GLU B 1 132 ? -10.93 -3.117 -10.875 1 95.44 132 GLU B N 1
ATOM 2341 C CA . GLU B 1 132 ? -11.492 -1.781 -11.031 1 95.44 132 GLU B CA 1
ATOM 2342 C C . GLU B 1 132 ? -12.68 -1.569 -10.094 1 95.44 132 GLU B C 1
ATOM 2344 O O . GLU B 1 132 ? -13.578 -2.412 -10.016 1 95.44 132 GLU B O 1
ATOM 2349 N N . HIS B 1 133 ? -12.602 -0.548 -9.32 1 93.12 133 HIS B N 1
ATOM 2350 C CA . HIS B 1 133 ? -13.688 -0.098 -8.461 1 93.12 133 HIS B CA 1
ATOM 2351 C C . HIS B 1 133 ? -13.734 1.424 -8.375 1 93.12 133 HIS B C 1
ATOM 2353 O O . HIS B 1 133 ? -12.852 2.047 -7.785 1 93.12 133 HIS B O 1
ATOM 2359 N N . GLU B 1 134 ? -14.797 1.966 -8.945 1 89.75 134 GLU B N 1
ATOM 2360 C CA . GLU B 1 134 ? -14.914 3.42 -9.008 1 89.75 134 GLU B CA 1
ATOM 2361 C C . GLU B 1 134 ? -13.672 4.047 -9.633 1 89.75 134 GLU B C 1
ATOM 2363 O O . GLU B 1 134 ? -13.32 3.744 -10.773 1 89.75 134 GLU B O 1
ATOM 2368 N N . ALA B 1 135 ? -12.922 4.84 -8.828 1 85.12 135 ALA B N 1
ATOM 2369 C CA . ALA B 1 135 ? -11.766 5.535 -9.375 1 85.12 135 ALA B CA 1
ATOM 2370 C C . ALA B 1 135 ? -10.5 4.688 -9.242 1 85.12 135 ALA B C 1
ATOM 2372 O O . ALA B 1 135 ? -9.461 5.023 -9.812 1 85.12 135 ALA B O 1
ATOM 2373 N N . LEU B 1 136 ? -10.57 3.627 -8.586 1 91.19 136 LEU B N 1
ATOM 2374 C CA . LEU B 1 136 ? -9.406 2.771 -8.359 1 91.19 136 LEU B CA 1
ATOM 2375 C C . LEU B 1 136 ? -9.219 1.794 -9.516 1 91.19 136 LEU B C 1
ATOM 2377 O O . LEU B 1 136 ? -10.172 1.126 -9.93 1 91.19 136 LEU B O 1
ATOM 2381 N N . LYS B 1 137 ? -8.086 1.832 -10.117 1 95.5 137 LYS B N 1
ATOM 2382 C CA . LYS B 1 137 ? -7.695 0.866 -11.133 1 95.5 137 LYS B CA 1
ATOM 2383 C C . LYS B 1 137 ? -6.344 0.239 -10.812 1 95.5 137 LYS B C 1
ATOM 2385 O O . LYS B 1 137 ? -5.375 0.949 -10.539 1 95.5 137 LYS B O 1
ATOM 2390 N N . TYR B 1 138 ? -6.324 -1.085 -10.805 1 97.38 138 TYR B N 1
ATOM 2391 C CA . TYR B 1 138 ? -5.09 -1.834 -10.602 1 97.38 138 TYR B CA 1
ATOM 2392 C C . TYR B 1 138 ? -4.785 -2.723 -11.797 1 97.38 138 TYR B C 1
ATOM 2394 O O . TYR B 1 138 ? -5.699 -3.262 -12.43 1 97.38 138 TYR B O 1
ATOM 2402 N N . HIS B 1 139 ? -3.514 -2.852 -12.07 1 97.44 139 HIS B N 1
ATOM 2403 C CA . HIS B 1 139 ? -3.066 -3.797 -13.086 1 97.44 139 HIS B CA 1
ATOM 2404 C C . HIS B 1 139 ? -1.658 -4.301 -12.789 1 97.44 139 HIS B C 1
ATOM 2406 O O . HIS B 1 139 ? -0.791 -3.527 -12.375 1 97.44 139 HIS B O 1
ATOM 2412 N N . LYS B 1 140 ? -1.501 -5.574 -12.945 1 96.94 140 LYS B N 1
ATOM 2413 C CA . LYS B 1 140 ? -0.185 -6.176 -12.75 1 96.94 140 LYS B CA 1
ATOM 2414 C C . LYS B 1 140 ? -0.053 -7.477 -13.539 1 96.94 140 LYS B C 1
ATOM 2416 O O . LYS B 1 140 ? -0.985 -8.281 -13.57 1 96.94 140 LYS B O 1
ATOM 2421 N N . GLU B 1 141 ? 1.01 -7.617 -14.203 1 96.5 141 GLU B N 1
ATOM 2422 C CA . GLU B 1 141 ? 1.4 -8.906 -14.766 1 96.5 141 GLU B CA 1
ATOM 2423 C C . GLU B 1 141 ? 2.504 -9.555 -13.938 1 96.5 141 GLU B C 1
ATOM 2425 O O . GLU B 1 141 ? 3.551 -8.953 -13.703 1 96.5 141 GLU B O 1
ATOM 2430 N N . VAL B 1 142 ? 2.234 -10.742 -13.547 1 94.69 142 VAL B N 1
ATOM 2431 C CA . VAL B 1 142 ? 3.168 -11.477 -12.688 1 94.69 142 VAL B CA 1
ATOM 2432 C C . VAL B 1 142 ? 3.73 -12.672 -13.445 1 94.69 142 VAL B C 1
ATOM 2434 O O . VAL B 1 142 ? 2.975 -13.508 -13.953 1 94.69 142 VAL B O 1
ATOM 2437 N N . LEU B 1 143 ? 5.051 -12.711 -13.562 1 94.19 143 LEU B N 1
ATOM 2438 C CA . LEU B 1 143 ? 5.703 -13.898 -14.117 1 94.19 143 LEU B CA 1
ATOM 2439 C C . LEU B 1 143 ? 5.84 -14.984 -13.055 1 94.19 143 LEU B C 1
ATOM 2441 O O . LEU B 1 143 ? 6.516 -14.789 -12.039 1 94.19 143 LEU B O 1
ATOM 2445 N N . LEU B 1 144 ? 5.258 -16.125 -13.32 1 93.69 144 LEU B N 1
ATOM 2446 C CA . LEU B 1 144 ? 5.285 -17.234 -12.383 1 93.69 144 LEU B CA 1
ATOM 2447 C C . LEU B 1 144 ? 6.484 -18.141 -12.641 1 93.69 144 LEU B C 1
ATOM 2449 O O . LEU B 1 144 ? 6.996 -18.188 -13.766 1 93.69 144 LEU B O 1
ATOM 2453 N N . PRO B 1 145 ? 6.883 -18.797 -11.602 1 90.94 145 PRO B N 1
ATOM 2454 C CA . PRO B 1 145 ? 8.078 -19.625 -11.75 1 90.94 145 PRO B CA 1
ATOM 2455 C C . PRO B 1 145 ? 7.809 -20.906 -12.547 1 90.94 145 PRO B C 1
ATOM 2457 O O . PRO B 1 145 ? 8.75 -21.609 -12.922 1 90.94 145 PRO B O 1
ATOM 2460 N N . ARG B 1 146 ? 6.57 -21.234 -12.766 1 93.44 146 ARG B N 1
ATOM 2461 C CA . ARG B 1 146 ? 6.188 -22.391 -13.562 1 93.44 146 ARG B CA 1
ATOM 2462 C C . ARG B 1 146 ? 4.801 -22.203 -14.172 1 93.44 146 ARG B C 1
ATOM 2464 O O . ARG B 1 146 ? 4.113 -21.219 -13.875 1 93.44 146 ARG B O 1
ATOM 2471 N N . ARG B 1 147 ? 4.523 -23.188 -14.992 1 94.88 147 ARG B N 1
ATOM 2472 C CA . ARG B 1 147 ? 3.248 -23.094 -15.695 1 94.88 147 ARG B CA 1
ATOM 2473 C C . ARG B 1 147 ? 2.117 -23.672 -14.852 1 94.88 147 ARG B C 1
ATOM 2475 O O . ARG B 1 147 ? 2.305 -24.688 -14.164 1 94.88 147 ARG B O 1
ATOM 2482 N N . PHE B 1 148 ? 0.925 -23 -14.969 1 96.19 148 PHE B N 1
ATOM 2483 C CA . PHE B 1 148 ? -0.286 -23.484 -14.312 1 96.19 148 PHE B CA 1
ATOM 2484 C C . PHE B 1 148 ? -1.488 -23.359 -15.234 1 96.19 148 PHE B C 1
ATOM 2486 O O . PHE B 1 148 ? -1.439 -22.641 -16.234 1 96.19 148 PHE B O 1
ATOM 2493 N N . THR B 1 149 ? -2.588 -24.141 -14.875 1 94.31 149 THR B N 1
ATOM 2494 C CA . THR B 1 149 ? -3.879 -23.984 -15.539 1 94.31 149 THR B CA 1
ATOM 2495 C C . THR B 1 149 ? -4.895 -23.344 -14.602 1 94.31 149 THR B C 1
ATOM 2497 O O . THR B 1 149 ? -4.656 -23.234 -13.398 1 94.31 149 THR B O 1
ATOM 2500 N N . ARG B 1 150 ? -5.938 -22.891 -15.117 1 94.38 150 ARG B N 1
ATOM 2501 C CA . ARG B 1 150 ? -6.973 -22.219 -14.344 1 94.38 150 ARG B CA 1
ATOM 2502 C C . ARG B 1 150 ? -7.523 -23.141 -13.258 1 94.38 150 ARG B C 1
ATOM 2504 O O . ARG B 1 150 ? -7.914 -22.688 -12.18 1 94.38 150 ARG B O 1
ATOM 2511 N N . ARG B 1 151 ? -7.59 -24.438 -13.531 1 94.12 151 ARG B N 1
ATOM 2512 C CA . ARG B 1 151 ? -8.125 -25.406 -12.578 1 94.12 151 ARG B CA 1
ATOM 2513 C C . ARG B 1 151 ? -7.238 -25.484 -11.336 1 94.12 151 ARG B C 1
ATOM 2515 O O . ARG B 1 151 ? -7.695 -25.906 -10.273 1 94.12 151 ARG B O 1
ATOM 2522 N N . GLN B 1 152 ? -6.031 -25.031 -11.508 1 95.75 152 GLN B N 1
ATOM 2523 C CA . GLN B 1 152 ? -5.059 -25.094 -10.422 1 95.75 152 GLN B CA 1
ATOM 2524 C C . GLN B 1 152 ? -5.066 -23.812 -9.594 1 95.75 152 GLN B C 1
ATOM 2526 O O . GLN B 1 152 ? -4.328 -23.703 -8.609 1 95.75 152 GLN B O 1
ATOM 2531 N N . MET B 1 153 ? -5.93 -22.922 -10 1 96.81 153 MET B N 1
ATOM 2532 C CA . MET B 1 153 ? -5.914 -21.594 -9.383 1 96.81 153 MET B CA 1
ATOM 2533 C C . MET B 1 153 ? -7.062 -21.453 -8.391 1 96.81 153 MET B C 1
ATOM 2535 O O . MET B 1 153 ? -8.219 -21.672 -8.734 1 96.81 153 MET B O 1
ATOM 2539 N N . HIS B 1 154 ? -6.75 -21.094 -7.156 1 96.31 154 HIS B N 1
ATOM 2540 C CA . HIS B 1 154 ? -7.703 -20.797 -6.098 1 96.31 154 HIS B CA 1
ATOM 2541 C C . HIS B 1 154 ? -7.473 -19.406 -5.527 1 96.31 154 HIS B C 1
ATOM 2543 O O . HIS B 1 154 ? -6.336 -19.016 -5.242 1 96.31 154 HIS B O 1
ATOM 2549 N N . THR B 1 155 ? -8.562 -18.672 -5.391 1 97.19 155 THR B N 1
ATOM 2550 C CA . THR B 1 155 ? -8.391 -17.297 -4.969 1 97.19 155 THR B CA 1
ATOM 2551 C C . THR B 1 155 ? -9.211 -17 -3.711 1 97.19 155 THR B C 1
ATOM 2553 O O . THR B 1 155 ? -10.258 -17.625 -3.49 1 97.19 155 THR B O 1
ATOM 2556 N N . ASN B 1 156 ? -8.742 -16.172 -2.924 1 96.75 156 ASN B N 1
ATOM 2557 C CA . ASN B 1 156 ? -9.398 -15.602 -1.757 1 96.75 156 ASN B CA 1
ATOM 2558 C C . ASN B 1 156 ? -9.102 -14.109 -1.625 1 96.75 156 ASN B C 1
ATOM 2560 O O . ASN B 1 156 ? -7.965 -13.68 -1.853 1 96.75 156 ASN B O 1
ATOM 2564 N N . CYS B 1 157 ? -10.078 -13.359 -1.374 1 96.69 157 CYS B N 1
ATOM 2565 C CA . CYS B 1 157 ? -9.922 -11.922 -1.202 1 96.69 157 CYS B CA 1
ATOM 2566 C C . CYS B 1 157 ? -10.57 -11.445 0.091 1 96.69 157 CYS B C 1
ATOM 2568 O O . CYS B 1 157 ? -11.773 -11.641 0.293 1 96.69 157 CYS B O 1
ATOM 2570 N N . ARG B 1 158 ? -9.766 -10.852 0.936 1 95.69 158 ARG B N 1
ATOM 2571 C CA . ARG B 1 158 ? -10.258 -10.352 2.211 1 95.69 158 ARG B CA 1
ATOM 2572 C C . ARG B 1 158 ? -9.586 -9.031 2.586 1 95.69 158 ARG B C 1
ATOM 2574 O O . ARG B 1 158 ? -8.359 -8.922 2.521 1 95.69 158 ARG B O 1
ATOM 2581 N N . ASN B 1 159 ? -10.398 -8.055 2.879 1 96.12 159 ASN B N 1
ATOM 2582 C CA . ASN B 1 159 ? -9.914 -6.781 3.398 1 96.12 159 ASN B CA 1
ATOM 2583 C C . ASN B 1 159 ? -8.836 -6.18 2.494 1 96.12 159 ASN B C 1
ATOM 2585 O O . ASN B 1 159 ? -7.805 -5.715 2.977 1 96.12 159 ASN B O 1
ATOM 2589 N N . GLY B 1 160 ? -9.039 -6.281 1.242 1 96.19 160 GLY B N 1
ATOM 2590 C CA . GLY B 1 160 ? -8.164 -5.609 0.295 1 96.19 160 GLY B CA 1
ATOM 2591 C C . GLY B 1 160 ? -6.898 -6.387 -0.007 1 96.19 160 GLY B C 1
ATOM 2592 O O . GLY B 1 160 ? -5.93 -5.832 -0.531 1 96.19 160 GLY B O 1
ATOM 2593 N N . VAL B 1 161 ? -6.879 -7.645 0.437 1 97.38 161 VAL B N 1
ATOM 2594 C CA . VAL B 1 161 ? -5.758 -8.523 0.113 1 97.38 161 VAL B CA 1
ATOM 2595 C C . VAL B 1 161 ? -6.246 -9.695 -0.73 1 97.38 161 VAL B C 1
ATOM 2597 O O . VAL B 1 161 ? -7.148 -10.43 -0.321 1 97.38 161 VAL B O 1
ATOM 2600 N N . LEU B 1 162 ? -5.652 -9.867 -1.881 1 97.94 162 LEU B N 1
ATOM 2601 C CA . LEU B 1 162 ? -5.961 -10.977 -2.775 1 97.94 162 LEU B CA 1
ATOM 2602 C C . LEU B 1 162 ? -4.891 -12.055 -2.684 1 97.94 162 LEU B C 1
ATOM 2604 O O . LEU B 1 162 ? -3.705 -11.789 -2.883 1 97.94 162 LEU B O 1
ATOM 2608 N N . GLU B 1 163 ? -5.328 -13.203 -2.35 1 97.38 163 GLU B N 1
ATOM 2609 C CA . GLU B 1 163 ? -4.453 -14.367 -2.385 1 97.38 163 GLU B CA 1
ATOM 2610 C C . GLU B 1 163 ? -4.797 -15.281 -3.559 1 97.38 163 GLU B C 1
ATOM 2612 O O . GLU B 1 163 ? -5.953 -15.688 -3.721 1 97.38 163 GLU B O 1
ATOM 2617 N N . ILE B 1 164 ? -3.842 -15.547 -4.34 1 97.62 164 ILE B N 1
ATOM 2618 C CA . ILE B 1 164 ? -3.977 -16.469 -5.461 1 97.62 164 ILE B CA 1
ATOM 2619 C C . ILE B 1 164 ? -3.074 -17.688 -5.238 1 97.62 164 ILE B C 1
ATOM 2621 O O . ILE B 1 164 ? -1.85 -17.578 -5.332 1 97.62 164 ILE B O 1
ATOM 2625 N N . AR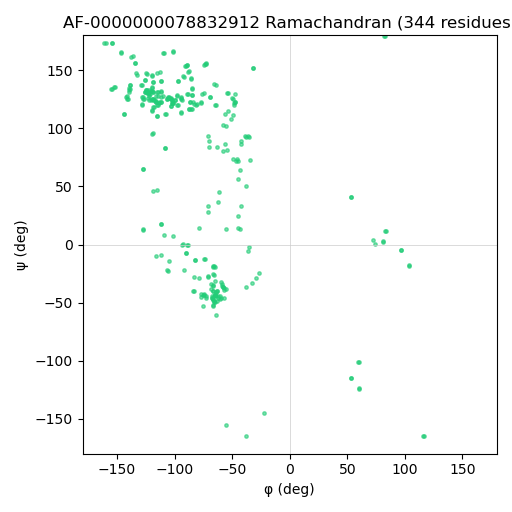G B 1 165 ? -3.699 -18.781 -5 1 96.69 165 ARG B N 1
ATOM 2626 C CA . ARG B 1 165 ? -2.951 -20.031 -4.793 1 96.69 165 ARG B CA 1
ATOM 2627 C C . ARG B 1 165 ? -2.98 -20.891 -6.043 1 96.69 165 ARG B C 1
ATOM 2629 O O . ARG B 1 165 ? -4.055 -21.219 -6.562 1 96.69 165 ARG B O 1
ATOM 2636 N N . LEU B 1 166 ? -1.822 -21.172 -6.523 1 96.44 166 LEU B N 1
ATOM 2637 C CA . LEU B 1 166 ? -1.658 -22.078 -7.664 1 96.44 166 LEU B CA 1
ATOM 2638 C C . LEU B 1 166 ? -1.071 -23.406 -7.223 1 96.44 166 LEU B C 1
ATOM 2640 O O . LEU B 1 166 ? 0.099 -23.484 -6.84 1 96.44 166 LEU B O 1
ATOM 2644 N N . THR B 1 167 ? -1.864 -24.422 -7.316 1 95.25 167 THR B N 1
ATOM 2645 C CA . THR B 1 167 ? -1.463 -25.734 -6.82 1 95.25 167 THR B CA 1
ATOM 2646 C C . THR B 1 167 ? -0.919 -26.594 -7.953 1 95.25 167 THR B C 1
ATOM 2648 O O . THR B 1 167 ? -1.402 -26.531 -9.086 1 95.25 167 THR B O 1
ATOM 2651 N N . ALA B 1 168 ? 0.12 -27.344 -7.691 1 87.19 168 ALA B N 1
ATOM 2652 C CA . ALA B 1 168 ? 0.727 -28.219 -8.688 1 87.19 168 ALA B CA 1
ATOM 2653 C C . ALA B 1 168 ? -0.235 -29.328 -9.102 1 87.19 168 ALA B C 1
ATOM 2655 O O . ALA B 1 168 ? -0.312 -29.688 -10.281 1 87.19 168 ALA B O 1
ATOM 2656 N N . GLN B 1 169 ? -0.807 -29.984 -8.055 1 77.75 169 GLN B N 1
ATOM 2657 C CA . GLN B 1 169 ? -1.745 -31.047 -8.391 1 77.75 169 GLN B CA 1
ATOM 2658 C C . GLN B 1 169 ? -3.135 -30.5 -8.68 1 77.75 169 GLN B C 1
ATOM 2660 O O . GLN B 1 169 ? -3.57 -29.531 -8.039 1 77.75 169 GLN B O 1
ATOM 2665 N N . GLU B 1 170 ? -3.584 -30.812 -9.945 1 65.56 170 GLU B N 1
ATOM 2666 C CA . GLU B 1 170 ? -4.961 -30.406 -10.219 1 65.56 170 GLU B CA 1
ATOM 2667 C C . GLU B 1 170 ? -5.922 -30.984 -9.18 1 65.56 170 GLU B C 1
ATOM 2669 O O . GLU B 1 170 ? -5.715 -32.094 -8.688 1 65.56 170 GLU B O 1
ATOM 2674 N N . GLU B 1 171 ? -6.379 -30.234 -8.219 1 54.56 171 GLU B N 1
ATOM 2675 C CA . GLU B 1 171 ? -7.395 -30.797 -7.332 1 54.56 171 GLU B CA 1
ATOM 2676 C C . GLU B 1 171 ? -8.375 -31.672 -8.109 1 54.56 171 GLU B C 1
ATOM 2678 O O . GLU B 1 171 ? -8.883 -31.266 -9.156 1 54.56 171 GLU B O 1
ATOM 2683 N N . ARG B 1 172 ? -8.219 -32.969 -8.258 1 49 172 ARG B N 1
ATOM 2684 C CA . ARG B 1 172 ? -9.234 -33.875 -8.781 1 49 172 ARG B CA 1
ATOM 2685 C C . ARG B 1 172 ? -10.609 -33.531 -8.195 1 49 172 ARG B C 1
ATOM 2687 O O . ARG B 1 172 ? -10.742 -33.344 -6.984 1 49 172 ARG B O 1
ATOM 2694 N N . ARG B 1 173 ? -11.328 -32.625 -8.797 1 44.91 173 ARG B N 1
ATOM 2695 C CA . ARG B 1 173 ? -12.719 -32.688 -8.375 1 44.91 173 ARG B CA 1
ATOM 2696 C C . ARG B 1 173 ? -13.141 -34.125 -8.133 1 44.91 173 ARG B C 1
ATOM 2698 O O . ARG B 1 173 ? -12.992 -35 -9.016 1 44.91 173 ARG B O 1
ATOM 2705 N N . SER B 1 174 ? -12.969 -34.5 -6.836 1 38.78 174 SER B N 1
ATOM 2706 C CA . SER B 1 174 ? -13.719 -35.719 -6.637 1 38.78 174 SER B CA 1
ATOM 2707 C C . SER B 1 174 ? -15.141 -35.594 -7.184 1 38.78 174 SER B C 1
ATOM 2709 O O . SER B 1 174 ? -15.711 -34.531 -7.199 1 38.78 174 SER B O 1
#

Nearest PDB structures (foldseek):
  4rzk-assembly1_B  TM=9.492E-01  e=9.957E-08  Saccharolobus solfataricus P2
  5zul-assembly1_E-2  TM=8.178E-01  e=4.750E-05  Mycobacterium marinum M
  7krj-assembly1_C  TM=7.510E-01  e=3.829E-03  Homo sapiens
  7l7i-assembly1_E  TM=7.419E-01  e=3.426E-03  Homo sapiens
  2kmw-assembly1_A  TM=7.630E-01  e=1.453E-02  Arabidopsis thaliana

Organism: Myxococcus xanthus (strain DK1622) (NCBI:txid246197)

Sequence (348 aa):
MAEKTGISGGGFLEGITTLVTKLAELAEKSEQLQRSGEFGASDKGLRGVYGFNVRIGGGAPGQPSGIPRVEPFGNIRQDHQTGKAVVHPIREPLVDVFEEGPDVLVVAELPGVDRKDITLELREDILTLHAEHEALKYHKEVLLPRRFTRRQMHTNCRNGVLEIRLTAQEERRSMAEKTGISGGGFLEGITTLVTKLAELAEKSEQLQRSGEFGASDKGLRGVYGFNVRIGGGAPGQPSGIPRVEPFGNIRQDHQTGKAVVHPIREPLVDVFEEGPDVLVVAELPGVDRKDITLELREDILTLHAEHEALKYHKEVLLPRRFTRRQMHTNCRNGVLEIRLTAQEERRS

pLDDT: mean 72.08, std 25.51, range [21.92, 98.38]

Solvent-accessible surface area (backbone atoms only — not comparable to full-atom values): 18924 Å² total; per-residue (Å²): 134,80,80,76,80,65,81,54,74,64,55,59,56,46,47,53,44,45,46,50,44,46,51,47,47,42,55,61,65,34,66,72,70,80,82,67,60,62,43,66,46,75,91,56,39,52,76,32,31,38,31,36,38,36,39,34,53,39,31,49,79,87,43,61,52,78,54,66,45,76,43,73,23,30,17,51,40,68,36,84,88,79,65,44,78,40,67,47,63,53,25,28,49,53,70,47,66,40,59,59,82,77,24,36,40,37,40,34,47,38,58,60,39,55,64,89,35,50,48,78,46,74,58,52,34,37,40,36,41,39,35,52,47,92,65,47,34,38,45,44,78,43,81,49,88,54,74,54,56,73,81,22,52,45,76,51,63,51,31,7,28,39,36,40,37,36,41,66,64,62,70,70,77,122,134,80,79,76,80,64,82,52,74,62,55,59,56,45,47,52,44,46,48,49,44,46,48,47,46,42,53,60,66,35,63,79,80,57,80,68,49,56,47,71,45,64,97,60,36,49,77,32,32,38,31,37,39,35,39,34,53,40,32,50,78,88,43,61,54,76,56,64,48,75,43,72,24,29,16,49,40,69,37,87,88,78,64,42,76,39,65,46,53,52,25,29,47,52,70,46,65,38,60,59,81,76,24,36,40,36,39,33,46,39,58,61,38,54,64,89,35,50,47,79,46,75,60,52,34,35,39,37,42,38,33,52,48,92,68,47,34,37,43,46,78,44,81,48,87,55,72,54,54,72,81,19,52,46,75,50,63,50,32,7,28,38,39,39,37,37,44,66,64,62,70,70,77,122

Secondary structure (DSSP, 8-state):
--------HHHHHHHHHHHHHHHHHHHHHGGGS-S-S----SS--EEEEEEEEEEES---TTS-TTSPEEEEEEEEEE-TTT--EEEEEEEEPEEEEEEETTEEEEEEE-TT--GGGEEEEEETTEEEEEEEETTEEEEEEEE-SS---GGGEEEEEETTEEEEEE-SS-----/--------HHHHHHHHHHHHHHHHHHHHHGGGT-TTS----STT-EEEEEEEEEEES---TTS-TTSPEEEEEEEEEE-TTT--EEEEEEEEPEEEEEEETTEEEEEEE-TT--GGGEEEEEETTEEEEEEEETTEEEEEEEE-SS---GGGEEEEEETTEEEEEE-SS-----

Foldseek 3Di:
DDPCPPPPPVVVVVVVVCLVVVVVVCVVVVPVVDDDQCPVPDVDDDDWDKDKDWDAQQDAVPDDSGDIDIDMWIQWDQDPPPRHIDGHLEIEWDWDWGDDDPKIKIKTQAAPFDPVQWDWDFDFQWIWIWGDDNSYTYIDIDGHPGTADPLQWDWDDDNRMIMIMGHPDRPPPD/DDPCPPPPPCVVVVVVVCLVVVLVVCVVVVPVVPPDQLPVDPVPDDDWDKDKDWDAQQDAVPDDSGDIDIDMWIQWDQDPPPRHIDGHLEIEWDWDWGDDDPKIKIKTQAAPFDPVQWDWDFDFQWIWIWGDDDSYTYIDIDGHPGTADPLQWDWDDDNRMIMIMGHPDRPPPD

Radius of gyration: 21.79 Å; Cα contacts (8 Å, |Δi|>4): 699; chains: 2; bounding box: 76×63×45 Å

InterPro domains:
  IPR008633 Gas vesicle protein H [PF05455] (10-171)
  IPR008978 HSP20-like chaperone [G3DSA:2.60.40.790] (86-170)
  IPR008978 HSP20-like chaperone [SSF49764] (89-171)